Protein AF-A0AAV6G154-F1 (afdb_monomer_lite)

Structure (mmCIF, N/CA/C/O backbone):
data_AF-A0AAV6G154-F1
#
_entry.id   AF-A0AAV6G154-F1
#
loop_
_atom_site.group_PDB
_atom_site.id
_atom_site.type_symbol
_atom_site.label_atom_id
_atom_site.label_alt_id
_atom_site.label_comp_id
_atom_site.label_asym_id
_atom_site.label_entity_id
_atom_site.label_seq_id
_atom_site.pdbx_PDB_ins_code
_atom_site.Cartn_x
_atom_site.Cartn_y
_atom_site.Cartn_z
_atom_site.occupancy
_atom_site.B_iso_or_equiv
_atom_site.auth_seq_id
_atom_site.auth_comp_id
_atom_site.auth_asym_id
_atom_site.auth_atom_id
_atom_site.pdbx_PDB_model_num
ATOM 1 N N . MET A 1 1 ? 4.953 48.962 -45.298 1.00 40.56 1 MET A N 1
ATOM 2 C CA . MET A 1 1 ? 5.298 49.010 -43.863 1.00 40.56 1 MET A CA 1
ATOM 3 C C . MET A 1 1 ? 4.261 49.869 -43.168 1.00 40.56 1 MET A C 1
ATOM 5 O O . MET A 1 1 ? 4.300 51.072 -43.367 1.00 40.56 1 MET A O 1
ATOM 9 N N . ALA A 1 2 ? 3.319 49.235 -42.469 1.00 42.84 2 ALA A N 1
ATOM 10 C CA . ALA A 1 2 ? 2.516 49.777 -41.368 1.00 42.84 2 ALA A CA 1
ATOM 11 C C . ALA A 1 2 ? 1.466 48.716 -40.998 1.00 42.84 2 ALA A C 1
ATOM 13 O O . ALA A 1 2 ? 0.561 48.469 -41.789 1.00 42.84 2 ALA A O 1
ATOM 14 N N . THR A 1 3 ? 1.616 48.093 -39.830 1.00 50.66 3 THR A N 1
ATOM 15 C CA . THR A 1 3 ? 0.505 47.555 -39.033 1.00 50.66 3 THR A CA 1
ATOM 16 C C . THR A 1 3 ? 0.846 47.752 -37.558 1.00 50.66 3 THR A C 1
ATOM 18 O O . THR A 1 3 ? 1.970 47.484 -37.130 1.00 50.66 3 THR A O 1
ATOM 21 N N . GLU A 1 4 ? -0.148 48.293 -36.867 1.00 42.59 4 GLU A N 1
ATOM 22 C CA . GLU A 1 4 ? -0.261 48.776 -35.488 1.00 42.59 4 GLU A CA 1
ATOM 23 C C . GLU A 1 4 ? -0.121 47.641 -34.444 1.00 42.59 4 GLU A C 1
ATOM 25 O O . GLU A 1 4 ? -0.323 46.474 -34.768 1.00 42.59 4 GLU A O 1
ATOM 30 N N . ALA A 1 5 ? 0.535 47.894 -33.303 1.00 46.22 5 ALA A N 1
ATOM 31 C CA . ALA A 1 5 ? -0.009 48.286 -31.985 1.00 46.22 5 ALA A CA 1
ATOM 32 C C . ALA A 1 5 ? -0.681 47.139 -31.202 1.00 46.22 5 ALA A C 1
ATOM 34 O O . ALA A 1 5 ? -1.659 46.565 -31.656 1.00 46.22 5 ALA A O 1
ATOM 35 N N . ASP A 1 6 ? -0.140 46.795 -30.027 1.00 41.75 6 ASP A N 1
ATOM 36 C CA . ASP A 1 6 ? -0.729 47.167 -28.729 1.00 41.75 6 ASP A CA 1
ATOM 37 C C . ASP A 1 6 ? 0.144 46.656 -27.569 1.00 41.75 6 ASP A C 1
ATOM 39 O O . ASP A 1 6 ? 0.653 45.535 -27.583 1.00 41.75 6 ASP A O 1
ATOM 43 N N . GLY A 1 7 ? 0.344 47.504 -26.564 1.00 40.31 7 GLY A N 1
ATOM 44 C CA . GLY A 1 7 ? 1.208 47.244 -25.415 1.00 40.31 7 GLY A CA 1
ATOM 45 C C . GLY A 1 7 ? 0.794 48.121 -24.245 1.00 40.31 7 GLY A C 1
ATOM 46 O O . GLY A 1 7 ? 1.276 49.238 -24.082 1.00 40.31 7 GLY A O 1
ATOM 47 N N . GLN A 1 8 ? -0.142 47.601 -23.458 1.00 47.00 8 GLN A N 1
ATOM 48 C CA . GLN A 1 8 ? -0.714 48.206 -22.261 1.00 47.00 8 GLN A CA 1
ATOM 49 C C . GLN A 1 8 ? 0.200 48.049 -21.041 1.00 47.00 8 GLN A C 1
ATOM 51 O O . GLN A 1 8 ? 0.706 46.953 -20.802 1.00 47.00 8 GLN A O 1
ATOM 56 N N . GLN A 1 9 ? 0.319 49.124 -20.251 1.00 44.50 9 GLN A N 1
ATOM 57 C CA . GLN A 1 9 ? 0.400 49.205 -18.774 1.00 44.50 9 GLN A CA 1
ATOM 58 C C . GLN A 1 9 ? 0.853 50.643 -18.442 1.00 44.50 9 GLN A C 1
ATOM 60 O O . GLN A 1 9 ? 1.870 51.098 -18.943 1.00 44.50 9 GLN A O 1
ATOM 65 N N . GLY A 1 10 ? 0.125 51.484 -17.707 1.00 38.97 10 GLY A N 1
ATOM 66 C CA . GLY A 1 10 ? -0.609 51.210 -16.476 1.00 38.97 10 GLY A CA 1
ATOM 67 C C . GLY A 1 10 ? 0.195 51.777 -15.300 1.00 38.97 10 GLY A C 1
ATOM 68 O O . GLY A 1 10 ? 0.768 51.017 -14.532 1.00 38.97 10 GLY A O 1
ATOM 69 N N . HIS A 1 11 ? 0.293 53.107 -15.195 1.00 38.94 11 HIS A N 1
ATOM 70 C CA . HIS A 1 11 ? 0.927 53.794 -14.066 1.00 38.94 11 HIS A CA 1
ATOM 71 C C . HIS A 1 11 ? -0.051 54.855 -13.555 1.00 38.94 11 HIS A C 1
ATOM 73 O O . HIS A 1 11 ? -0.235 55.893 -14.189 1.00 38.94 11 HIS A O 1
ATOM 79 N N . LEU A 1 12 ? -0.741 54.554 -12.453 1.00 40.12 12 LEU A N 1
ATOM 80 C CA . LEU A 1 12 ? -1.617 55.497 -11.762 1.00 40.12 12 LEU A CA 1
ATOM 81 C C . LEU A 1 12 ? -0.980 55.886 -10.431 1.00 40.12 12 LEU A C 1
ATOM 83 O O . LEU A 1 12 ? -0.639 55.043 -9.605 1.00 40.12 12 LEU A O 1
ATOM 87 N N . ALA A 1 13 ? -0.801 57.195 -10.305 1.00 37.03 13 ALA A N 1
ATOM 88 C CA . ALA A 1 13 ? -0.249 57.919 -9.181 1.00 37.03 13 ALA A CA 1
ATOM 89 C C . ALA A 1 13 ? -1.166 57.886 -7.947 1.00 37.03 13 ALA A C 1
ATOM 91 O O . ALA A 1 13 ? -2.390 57.888 -8.069 1.00 37.03 13 ALA A O 1
ATOM 92 N N . MET A 1 14 ? -0.551 57.951 -6.767 1.00 42.03 14 MET A N 1
ATOM 93 C CA . MET A 1 14 ? -1.183 58.329 -5.498 1.00 42.03 14 MET A CA 1
ATOM 94 C C . MET A 1 14 ? -0.759 59.760 -5.134 1.00 42.03 14 MET A C 1
ATOM 96 O O . MET A 1 14 ? 0.429 60.075 -5.264 1.00 42.03 14 MET A O 1
ATOM 100 N N . PRO A 1 15 ? -1.681 60.606 -4.641 1.00 50.25 15 PRO A N 1
ATOM 101 C CA . PRO A 1 15 ? -1.297 61.681 -3.725 1.00 50.25 15 PRO A CA 1
ATOM 102 C C . PRO A 1 15 ? -2.213 61.828 -2.489 1.00 50.25 15 PRO A C 1
ATOM 104 O O . PRO A 1 15 ? -3.396 61.501 -2.550 1.00 50.25 15 PRO A O 1
ATOM 107 N N . ASN A 1 16 ? -1.638 62.474 -1.457 1.00 37.88 16 ASN A N 1
ATOM 108 C CA . ASN A 1 16 ? -2.261 63.198 -0.327 1.00 37.88 16 ASN A CA 1
ATOM 109 C C . ASN A 1 16 ? -2.980 62.381 0.759 1.00 37.88 16 ASN A C 1
ATOM 111 O O . ASN A 1 16 ? -3.492 61.307 0.490 1.00 37.88 16 ASN A O 1
ATOM 115 N N . GLN A 1 17 ? -3.175 62.854 1.992 1.00 36.66 17 GLN A N 1
ATOM 116 C CA . GLN A 1 17 ? -2.539 63.783 2.952 1.00 36.66 17 GLN A CA 1
ATOM 117 C C . GLN A 1 17 ? -3.359 63.583 4.257 1.00 36.66 17 GLN A C 1
ATOM 119 O O . GLN A 1 17 ? -4.418 62.965 4.222 1.00 36.66 17 GLN A O 1
ATOM 124 N N . GLU A 1 18 ? -2.826 64.065 5.375 1.00 49.12 18 GLU A N 1
ATOM 125 C CA . GLU A 1 18 ? -3.332 64.070 6.762 1.00 49.12 18 GLU A CA 1
ATOM 126 C C . GLU A 1 18 ? -4.855 64.094 7.005 1.00 49.12 18 GLU A C 1
ATOM 128 O O . GLU A 1 18 ? -5.567 64.854 6.362 1.00 49.12 18 GLU A O 1
ATOM 133 N N . GLU A 1 19 ? -5.299 63.403 8.065 1.00 44.56 19 GLU A N 1
ATOM 134 C CA . GLU A 1 19 ? -6.242 63.953 9.053 1.00 44.56 19 GLU A CA 1
ATOM 135 C C . GLU A 1 19 ? -6.131 63.199 10.392 1.00 44.56 19 GLU A C 1
ATOM 137 O O . GLU A 1 19 ? -5.882 61.993 10.440 1.00 44.56 19 GLU A O 1
ATOM 142 N N . ALA A 1 20 ? -6.220 63.967 11.477 1.00 41.44 20 ALA A N 1
ATOM 143 C CA . ALA A 1 20 ? -6.026 63.566 12.861 1.00 41.44 20 ALA A CA 1
ATOM 144 C C . ALA A 1 20 ? -7.380 63.480 13.572 1.00 41.44 20 ALA A C 1
ATOM 146 O O . ALA A 1 20 ? -8.201 64.371 13.384 1.00 41.44 20 ALA A O 1
ATOM 147 N N . GLU A 1 21 ? -7.560 62.498 14.455 1.00 45.78 21 GLU A N 1
ATOM 148 C CA . GLU A 1 21 ? -8.594 62.537 15.494 1.00 45.78 21 GLU A CA 1
ATOM 149 C C . GLU A 1 21 ? -8.015 62.014 16.822 1.00 45.78 21 GLU A C 1
ATOM 151 O O . GLU A 1 21 ? -7.438 60.926 16.893 1.00 45.78 21 GLU A O 1
ATOM 156 N N . GLU A 1 22 ? -8.118 62.856 17.854 1.00 40.53 22 GLU A N 1
ATOM 157 C CA . GLU A 1 22 ? -7.925 62.546 19.275 1.00 40.53 22 GLU A CA 1
ATOM 158 C C . GLU A 1 22 ? -9.075 61.667 19.796 1.00 40.53 22 GLU A C 1
ATOM 160 O O . GLU A 1 22 ? -10.222 61.905 19.438 1.00 40.53 22 GLU A O 1
ATOM 165 N N . GLU A 1 23 ? -8.800 60.723 20.704 1.00 40.38 23 GLU A N 1
ATOM 166 C CA . GLU A 1 23 ? -9.260 60.797 22.107 1.00 40.38 23 GLU A CA 1
ATOM 167 C C . GLU A 1 23 ? -9.001 59.502 22.908 1.00 40.38 23 GLU A C 1
ATOM 169 O O . GLU A 1 23 ? -9.230 58.388 22.448 1.00 40.38 23 GLU A O 1
ATOM 174 N N . ASP A 1 24 ? -8.577 59.751 24.152 1.00 34.34 24 ASP A N 1
ATOM 175 C CA . ASP A 1 24 ? -8.953 59.098 25.414 1.00 34.34 24 ASP A CA 1
ATOM 176 C C . ASP A 1 24 ? -8.539 57.644 25.748 1.00 34.34 24 ASP A C 1
ATOM 178 O O . ASP A 1 24 ? -8.542 56.719 24.941 1.00 34.34 24 ASP A O 1
ATOM 182 N N . GLY A 1 25 ? -8.265 57.440 27.043 1.00 35.28 25 GLY A N 1
ATOM 183 C CA . GLY A 1 25 ? -8.625 56.181 27.692 1.00 35.28 25 GLY A CA 1
ATOM 184 C C . GLY A 1 25 ? -7.486 55.263 28.125 1.00 35.28 25 GLY A C 1
ATOM 185 O O . GLY A 1 25 ? -7.291 54.180 27.589 1.00 35.28 25 GLY A O 1
ATOM 186 N N . SER A 1 26 ? -6.792 55.664 29.188 1.00 41.09 26 SER A N 1
ATOM 187 C CA . SER A 1 26 ? -6.156 54.815 30.212 1.00 41.09 26 SER A CA 1
ATOM 188 C C . SER A 1 26 ? -6.449 53.298 30.186 1.00 41.09 26 SER A C 1
ATOM 190 O O . SER A 1 26 ? -7.593 52.871 30.332 1.00 41.09 26 SER A O 1
ATOM 192 N N . GLY A 1 27 ? -5.391 52.477 30.187 1.00 37.91 27 GLY A N 1
ATOM 193 C CA . GLY A 1 27 ? -5.524 51.039 30.432 1.00 37.91 27 GLY A CA 1
ATOM 194 C C . GLY A 1 27 ? -4.302 50.203 30.062 1.00 37.91 27 GLY A C 1
ATOM 195 O O . GLY A 1 27 ? -4.407 49.302 29.238 1.00 37.91 27 GLY A O 1
ATOM 196 N N . GLN A 1 28 ? -3.142 50.449 30.680 1.00 46.75 28 GLN A N 1
ATOM 197 C CA . GLN A 1 28 ? -2.037 49.485 30.652 1.00 46.75 28 GLN A CA 1
ATOM 198 C C . GLN A 1 28 ? -2.467 48.206 31.389 1.00 46.75 28 GLN A C 1
ATOM 200 O O . GLN A 1 28 ? -2.333 48.090 32.606 1.00 46.75 28 GLN A O 1
ATOM 205 N N . ARG A 1 29 ? -3.001 47.237 30.643 1.00 43.84 29 ARG A N 1
ATOM 206 C CA . ARG A 1 29 ? -3.049 45.832 31.041 1.00 43.84 29 ARG A CA 1
ATOM 207 C C . ARG A 1 29 ? -2.020 45.087 30.207 1.00 43.84 29 ARG A C 1
ATOM 209 O O . ARG A 1 29 ? -2.079 45.052 28.986 1.00 43.84 29 ARG A O 1
ATOM 216 N N . SER A 1 30 ? -1.042 44.559 30.918 1.00 43.00 30 SER A N 1
ATOM 217 C CA . SER A 1 30 ? 0.020 43.681 30.461 1.00 43.00 30 SER A CA 1
ATOM 218 C C . SER A 1 30 ? -0.535 42.539 29.604 1.00 43.00 30 SER A C 1
ATOM 220 O O . SER A 1 30 ? -1.296 41.707 30.094 1.00 43.00 30 SER A O 1
ATOM 222 N N . ASN A 1 31 ? -0.114 42.478 28.340 1.00 45.84 31 ASN A N 1
ATOM 223 C CA . ASN A 1 31 ? -0.249 41.277 27.521 1.00 45.84 31 ASN A CA 1
ATOM 224 C C . ASN A 1 31 ? 0.654 40.181 28.117 1.00 45.84 31 ASN A C 1
ATOM 226 O O . ASN A 1 31 ? 1.848 40.439 28.311 1.00 45.84 31 ASN A O 1
ATOM 230 N N . PRO A 1 32 ? 0.148 38.972 28.413 1.00 52.41 32 PRO A N 1
ATOM 231 C CA . PRO A 1 32 ? 1.024 37.824 28.575 1.00 52.41 32 PRO A CA 1
ATOM 232 C C . PRO A 1 32 ? 1.620 37.459 27.203 1.00 52.41 32 PRO A C 1
ATOM 234 O O . PRO A 1 32 ? 0.970 37.676 26.179 1.00 52.41 32 PRO A O 1
ATOM 237 N N . PRO A 1 33 ? 2.860 36.948 27.152 1.00 48.47 33 PRO A N 1
ATOM 238 C CA . PRO A 1 33 ? 3.492 36.575 25.896 1.00 48.47 33 PRO A CA 1
ATOM 239 C C . PRO A 1 33 ? 2.703 35.450 25.226 1.00 48.47 33 PRO A C 1
ATOM 241 O O . PRO A 1 33 ? 2.396 34.443 25.866 1.00 48.47 33 PRO A O 1
ATOM 244 N N . ASP A 1 34 ? 2.425 35.630 23.933 1.00 43.75 34 ASP A N 1
ATOM 245 C CA . ASP A 1 34 ? 1.955 34.593 23.021 1.00 43.75 34 ASP A CA 1
ATOM 246 C C . ASP A 1 34 ? 2.926 33.407 23.053 1.00 43.75 34 ASP A C 1
ATOM 248 O O . ASP A 1 34 ? 3.923 33.336 22.330 1.00 43.75 34 ASP A O 1
ATOM 252 N N . GLY A 1 35 ? 2.621 32.452 23.927 1.00 39.44 35 GLY A N 1
ATOM 253 C CA . GLY A 1 35 ? 3.119 31.094 23.848 1.00 39.44 35 GLY A CA 1
ATOM 254 C C . GLY A 1 35 ? 2.479 30.426 22.641 1.00 39.44 35 GLY A C 1
ATOM 255 O O . GLY A 1 35 ? 1.485 29.717 22.770 1.00 39.44 35 GLY A O 1
ATOM 256 N N . ALA A 1 36 ? 3.050 30.656 21.460 1.00 48.47 36 ALA A N 1
ATOM 257 C CA . ALA A 1 36 ? 2.827 29.839 20.276 1.00 48.47 36 ALA A CA 1
ATOM 258 C C . ALA A 1 36 ? 3.291 28.407 20.586 1.00 48.47 36 ALA A C 1
ATOM 260 O O . ALA A 1 36 ? 4.456 28.057 20.400 1.00 48.47 36 ALA A O 1
ATOM 261 N N . GLY A 1 37 ? 2.399 27.604 21.162 1.00 50.69 37 GLY A N 1
ATOM 262 C CA . GLY A 1 37 ? 2.817 26.368 21.807 1.00 50.69 37 GLY A CA 1
ATOM 263 C C . GLY A 1 37 ? 1.724 25.357 22.091 1.00 50.69 37 GLY A C 1
ATOM 264 O O . GLY A 1 37 ? 1.963 24.480 22.902 1.00 50.69 37 GLY A O 1
ATOM 265 N N . GLU A 1 38 ? 0.569 25.398 21.430 1.00 43.47 38 GLU A N 1
ATOM 266 C CA . GLU A 1 38 ? -0.389 24.291 21.503 1.00 43.47 38 GLU A CA 1
ATOM 267 C C . GLU A 1 38 ? -0.911 23.981 20.105 1.00 43.47 38 GLU A C 1
ATOM 269 O O . GLU A 1 38 ? -1.954 24.452 19.659 1.00 43.47 38 GLU A O 1
ATOM 274 N N . GLY A 1 39 ? -0.140 23.158 19.386 1.00 46.94 39 GLY A N 1
ATOM 275 C CA . GLY A 1 39 ? -0.688 22.391 18.278 1.00 46.94 39 GLY A CA 1
ATOM 276 C C . GLY A 1 39 ? -1.987 21.750 18.752 1.00 46.94 39 GLY A C 1
ATOM 277 O O . GLY A 1 39 ? -2.019 21.159 19.829 1.00 46.94 39 GLY A O 1
ATOM 278 N N . ASN A 1 40 ? -3.050 21.932 17.976 1.00 49.31 40 ASN A N 1
ATOM 279 C CA . ASN A 1 40 ? -4.387 21.409 18.209 1.00 49.31 40 ASN A CA 1
ATOM 280 C C . ASN A 1 40 ? -4.343 19.877 18.379 1.00 49.31 40 ASN A C 1
ATOM 282 O O . ASN A 1 40 ? -4.638 19.132 17.450 1.00 49.31 40 ASN A O 1
ATOM 286 N N . ARG A 1 41 ? -3.976 19.392 19.572 1.00 54.78 41 ARG A N 1
ATOM 287 C CA . ARG A 1 41 ? -4.031 17.981 19.976 1.00 54.78 41 ARG A CA 1
ATOM 288 C C . ARG A 1 41 ? -5.464 17.595 20.330 1.00 54.78 41 ARG A C 1
ATOM 290 O O . ARG A 1 41 ? -5.690 16.856 21.286 1.00 54.78 41 ARG A O 1
ATOM 297 N N . ARG A 1 42 ? -6.456 18.105 19.595 1.00 60.41 42 ARG A N 1
ATOM 298 C CA . ARG A 1 42 ? -7.796 17.529 19.656 1.00 60.41 42 ARG A CA 1
ATOM 299 C C . ARG A 1 42 ? -7.699 16.182 18.958 1.00 60.41 42 ARG A C 1
ATOM 301 O O . ARG A 1 42 ? -7.833 16.091 17.742 1.00 60.41 42 ARG A O 1
ATOM 308 N N . GLY A 1 43 ? -7.370 15.161 19.745 1.00 63.84 43 GLY A N 1
ATOM 309 C CA . GLY A 1 43 ? -7.534 13.777 19.338 1.00 63.84 43 GLY A CA 1
ATOM 310 C C . GLY A 1 43 ? -8.981 13.525 18.900 1.00 63.84 43 GLY A C 1
ATOM 311 O O . GLY A 1 43 ? -9.865 14.340 19.195 1.00 63.84 43 GLY A O 1
ATOM 312 N N . PRO A 1 44 ? -9.230 12.427 18.173 1.00 66.62 44 PRO A N 1
ATOM 313 C CA . PRO A 1 44 ? -10.573 12.077 17.732 1.00 66.62 44 PRO A CA 1
ATOM 314 C C . PRO A 1 44 ? -11.529 12.076 18.932 1.00 66.62 44 PRO A C 1
ATOM 316 O O . PRO A 1 44 ? -11.268 11.440 19.953 1.00 66.62 44 PRO A O 1
ATOM 319 N N . LEU A 1 45 ? -12.607 12.859 18.834 1.00 78.50 45 LEU A N 1
ATOM 320 C CA . LEU A 1 45 ? -13.590 12.984 19.903 1.00 78.50 45 LEU A CA 1
ATOM 321 C C . LEU A 1 45 ? -14.434 11.708 19.937 1.00 78.50 45 LEU A C 1
ATOM 323 O O . LEU A 1 45 ? -15.286 11.509 19.073 1.00 78.50 45 LEU A O 1
ATOM 327 N N . VAL A 1 46 ? -14.200 10.856 20.932 1.00 85.25 46 VAL A N 1
ATOM 328 C CA . VAL A 1 46 ? -15.016 9.659 21.159 1.00 85.25 46 VAL A CA 1
ATOM 329 C C . VAL A 1 46 ? -16.352 10.081 21.772 1.00 85.25 46 VAL A C 1
ATOM 331 O O . VAL A 1 46 ? -16.383 10.717 22.826 1.00 85.25 46 VAL A O 1
ATOM 334 N N . GLN A 1 47 ? -17.458 9.743 21.108 1.00 88.81 47 GLN A N 1
ATOM 335 C CA . GLN A 1 47 ? -18.804 9.926 21.650 1.00 88.81 47 GLN A CA 1
ATOM 336 C C . GLN A 1 47 ? -19.225 8.659 22.389 1.00 88.81 47 GLN A C 1
ATOM 338 O O . GLN A 1 47 ? -19.189 7.571 21.821 1.00 88.81 47 GLN A O 1
ATOM 343 N N . ILE A 1 48 ? -19.619 8.814 23.652 1.00 92.88 48 ILE A N 1
ATOM 344 C CA . ILE A 1 48 ? -20.121 7.716 24.475 1.00 92.88 48 ILE A CA 1
ATOM 345 C C . ILE A 1 48 ? -21.636 7.639 24.329 1.00 92.88 48 ILE A C 1
ATOM 347 O O . ILE A 1 48 ? -22.355 8.572 24.699 1.00 92.88 48 ILE A O 1
ATOM 351 N N . ASP A 1 49 ? -22.119 6.506 23.838 1.00 92.31 49 ASP A N 1
ATOM 352 C CA . ASP A 1 49 ? -23.535 6.186 23.777 1.00 92.31 49 ASP A CA 1
ATOM 353 C C . ASP A 1 49 ? -23.962 5.465 25.058 1.00 92.31 49 ASP A C 1
ATOM 355 O O . ASP A 1 49 ? -23.786 4.257 25.230 1.00 92.31 49 ASP A O 1
ATOM 359 N N . ARG A 1 50 ? -24.553 6.224 25.981 1.00 90.06 50 ARG A N 1
ATOM 360 C CA . ARG A 1 50 ? -25.030 5.688 27.261 1.00 90.06 50 ARG A CA 1
ATOM 361 C C . ARG A 1 50 ? -26.185 4.693 27.098 1.00 90.06 50 ARG A C 1
ATOM 363 O O . ARG A 1 50 ? -26.417 3.927 28.021 1.00 90.06 50 ARG A O 1
ATOM 370 N N . GLN A 1 51 ? -26.875 4.662 25.952 1.00 89.75 51 GLN A N 1
ATOM 371 C CA . GLN A 1 51 ? -27.972 3.715 25.699 1.00 89.75 51 GLN A CA 1
ATOM 372 C C . GLN A 1 51 ? -27.471 2.288 25.443 1.00 89.75 51 GLN A C 1
ATOM 374 O O . GLN A 1 51 ? -28.230 1.335 25.596 1.00 89.75 51 GLN A O 1
ATOM 379 N N . GLN A 1 52 ? -26.196 2.130 25.077 1.00 90.94 52 GLN A N 1
ATOM 380 C CA . GLN A 1 52 ? -25.550 0.823 24.913 1.00 90.94 52 GLN A CA 1
ATOM 381 C C . GLN A 1 52 ? -25.011 0.250 26.231 1.00 90.94 52 GLN A C 1
ATOM 383 O O . GLN A 1 52 ? -24.451 -0.845 26.235 1.00 90.94 52 GLN A O 1
ATOM 388 N N . ILE A 1 53 ? -25.140 0.989 27.336 1.00 92.44 53 ILE A N 1
ATOM 389 C CA . ILE A 1 53 ? -24.710 0.571 28.669 1.00 92.44 53 ILE A CA 1
ATOM 390 C C . ILE A 1 53 ? -25.950 0.118 29.437 1.00 92.44 53 ILE A C 1
ATOM 392 O O . ILE A 1 53 ? -26.968 0.807 29.448 1.00 92.44 53 ILE A O 1
ATOM 396 N N . GLU A 1 54 ? -25.871 -1.048 30.071 1.00 91.06 54 GLU A N 1
ATOM 397 C CA . GLU A 1 54 ? -26.988 -1.605 30.829 1.00 91.06 54 GLU A CA 1
ATOM 398 C C . GLU A 1 54 ? -27.312 -0.726 32.048 1.00 91.06 54 GLU A C 1
ATOM 400 O O . GLU A 1 54 ? -26.469 -0.480 32.911 1.00 91.06 54 GLU A O 1
ATOM 405 N N . SER A 1 55 ? -28.547 -0.226 32.100 1.00 91.50 55 SER A N 1
ATOM 406 C CA . SER A 1 55 ? -29.075 0.519 33.243 1.00 91.50 55 SER A CA 1
ATOM 407 C C . SER A 1 55 ? -29.743 -0.420 34.244 1.00 91.50 55 SER A C 1
ATOM 409 O O . SER A 1 55 ? -30.352 -1.418 33.858 1.00 91.50 55 SER A O 1
ATOM 411 N N . VAL A 1 56 ? -29.743 -0.040 35.519 1.00 89.19 56 VAL A N 1
ATOM 412 C CA . VAL A 1 56 ? -30.469 -0.749 36.578 1.00 89.19 56 VAL A CA 1
ATOM 413 C C . VAL A 1 56 ? -31.968 -0.749 36.267 1.00 89.19 56 VAL A C 1
ATOM 415 O O . VAL A 1 56 ? -32.543 0.297 35.962 1.00 89.19 56 VAL A O 1
ATOM 418 N N . ALA A 1 57 ? -32.616 -1.912 36.360 1.00 85.06 57 ALA A N 1
ATOM 419 C CA . ALA A 1 57 ? -34.054 -2.050 36.133 1.00 85.06 57 ALA A CA 1
ATOM 420 C C . ALA A 1 57 ? -34.874 -1.243 37.152 1.00 85.06 57 ALA A C 1
ATOM 422 O O . ALA A 1 57 ? -34.533 -1.223 38.331 1.00 85.06 57 ALA A O 1
ATOM 423 N N . ALA A 1 58 ? -35.997 -0.656 36.723 1.00 82.31 58 ALA A N 1
ATOM 424 C CA . ALA A 1 58 ? -36.874 0.168 37.568 1.00 82.31 58 ALA A CA 1
ATOM 425 C C . ALA A 1 58 ? -37.284 -0.511 38.888 1.00 82.31 58 ALA A C 1
ATOM 427 O O . ALA A 1 58 ? -37.318 0.132 39.925 1.00 82.31 58 ALA A O 1
ATOM 428 N N . SER A 1 59 ? -37.489 -1.833 38.882 1.00 81.94 59 SER A N 1
ATOM 429 C CA . SER A 1 59 ? -37.842 -2.607 40.083 1.00 81.94 59 SER A CA 1
ATOM 430 C C . SER A 1 59 ? -36.730 -2.713 41.134 1.00 81.94 59 SER A C 1
ATOM 432 O O . SER A 1 59 ? -37.001 -3.102 42.265 1.00 81.94 59 SER A O 1
ATOM 434 N N . ALA A 1 60 ? -35.478 -2.464 40.748 1.00 83.25 60 ALA A N 1
ATOM 435 C CA . ALA A 1 60 ? -34.308 -2.476 41.626 1.00 83.25 60 ALA A CA 1
ATOM 436 C C . ALA A 1 60 ? -33.792 -1.056 41.922 1.00 83.25 60 ALA A C 1
ATOM 438 O O . ALA A 1 60 ? -32.800 -0.894 42.633 1.00 83.25 60 ALA A O 1
ATOM 439 N N . GLN A 1 61 ? -34.444 -0.031 41.366 1.00 84.06 61 GLN A N 1
ATOM 440 C CA . GLN A 1 61 ? -34.142 1.364 41.654 1.00 84.06 61 GLN A CA 1
ATOM 441 C C . GLN A 1 61 ? -34.748 1.761 43.004 1.00 84.06 61 GLN A C 1
ATOM 443 O O . GLN A 1 61 ? -35.724 1.174 43.469 1.00 84.06 61 GLN A O 1
ATOM 448 N N . GLY A 1 62 ? -34.156 2.768 43.649 1.00 82.94 62 GLY A N 1
ATOM 449 C CA . GLY A 1 62 ? -34.772 3.374 44.826 1.00 82.94 62 GLY A CA 1
ATOM 450 C C . GLY A 1 62 ? -36.099 4.032 44.448 1.00 82.94 62 GLY A C 1
ATOM 451 O O . GLY A 1 62 ? -36.170 4.705 43.423 1.00 82.94 62 GLY A O 1
ATOM 452 N N . GLU A 1 63 ? -37.120 3.877 45.291 1.00 81.31 63 GLU A N 1
ATOM 453 C CA . GLU A 1 63 ? -38.480 4.411 45.084 1.00 81.31 63 GLU A CA 1
ATOM 454 C C . GLU A 1 63 ? -38.484 5.934 44.831 1.00 81.31 63 GLU A C 1
ATOM 456 O O . GLU A 1 63 ? -39.309 6.448 44.085 1.00 81.31 63 GLU A O 1
ATOM 461 N N . GLU A 1 64 ? -37.496 6.661 45.368 1.00 83.69 64 GLU A N 1
ATOM 462 C CA . GLU A 1 64 ? -37.305 8.102 45.134 1.00 83.69 64 GLU A CA 1
ATOM 463 C C . GLU A 1 64 ? -36.880 8.453 43.697 1.00 83.69 64 GLU A C 1
ATOM 465 O O . GLU A 1 64 ? -37.060 9.589 43.258 1.00 83.69 64 GLU A O 1
ATOM 470 N N . LEU A 1 65 ? -36.285 7.503 42.972 1.00 83.00 65 LEU A N 1
ATOM 471 C CA . LEU A 1 65 ? -35.799 7.679 41.601 1.00 83.00 65 LEU A CA 1
ATOM 472 C C . LEU A 1 65 ? -36.816 7.189 40.560 1.00 83.00 65 LEU A C 1
ATOM 474 O O . LEU A 1 65 ? -36.709 7.540 39.378 1.00 83.00 65 LEU A O 1
ATOM 478 N N . GLU A 1 66 ? -37.815 6.416 40.990 1.00 80.31 66 GLU A N 1
ATOM 479 C CA . GLU A 1 66 ? -38.866 5.890 40.127 1.00 80.31 66 GLU A CA 1
ATOM 480 C C . GLU A 1 66 ? -39.774 7.029 39.622 1.00 80.31 66 GLU A C 1
ATOM 482 O O . GLU A 1 66 ? -40.231 7.888 40.372 1.00 80.31 66 GLU A O 1
ATOM 487 N N . GLY A 1 67 ? -40.014 7.084 38.308 1.00 77.31 67 GLY A N 1
ATOM 488 C CA . GLY A 1 67 ? -40.863 8.113 37.690 1.00 77.31 67 GLY A CA 1
ATOM 489 C C . GLY A 1 67 ? -40.178 9.453 37.378 1.00 77.31 67 GLY A C 1
ATOM 490 O O . GLY A 1 67 ? -40.790 10.291 36.717 1.00 77.31 67 GLY A O 1
ATOM 491 N N . LEU A 1 68 ? -38.904 9.647 37.747 1.00 83.88 68 LEU A N 1
ATOM 492 C CA . LEU A 1 68 ? -38.129 10.851 37.391 1.00 83.88 68 LEU A CA 1
ATOM 493 C C . LEU A 1 68 ? -37.571 10.831 35.956 1.00 83.88 68 LEU A C 1
ATOM 495 O O . LEU A 1 68 ? -37.040 1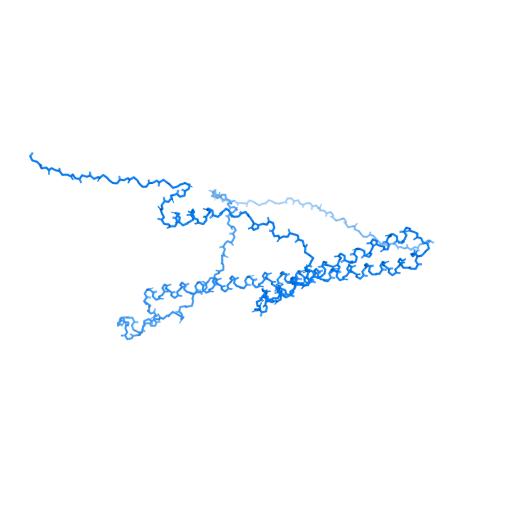1.835 35.483 1.00 83.88 68 LEU A O 1
ATOM 499 N N . GLY A 1 69 ? -37.669 9.696 35.256 1.00 81.69 69 GLY A N 1
ATOM 500 C CA . GLY A 1 69 ? -37.171 9.544 33.883 1.00 81.69 69 GLY A CA 1
ATOM 501 C C . GLY A 1 69 ? -35.642 9.565 33.760 1.00 81.69 69 GLY A C 1
ATOM 502 O O . GLY A 1 69 ? -35.117 9.772 32.667 1.00 81.69 69 GLY A O 1
ATOM 503 N N . VAL A 1 70 ? -34.920 9.365 34.866 1.00 85.62 70 VAL A N 1
ATOM 504 C CA . VAL A 1 70 ? -33.453 9.327 34.906 1.00 85.62 70 VAL A CA 1
ATOM 505 C C . VAL A 1 70 ? -32.979 7.875 34.846 1.00 85.62 70 VAL A C 1
ATOM 507 O O . VAL A 1 70 ? -33.456 7.027 35.591 1.00 85.62 70 VAL A O 1
ATOM 510 N N . ALA A 1 71 ? -32.017 7.583 33.970 1.00 87.31 71 ALA A N 1
ATOM 511 C CA . ALA A 1 71 ? -31.386 6.268 33.908 1.00 87.31 71 ALA A CA 1
ATOM 512 C C . ALA A 1 71 ? -30.358 6.109 35.041 1.00 87.31 71 ALA A C 1
ATOM 514 O O . ALA A 1 71 ? -29.405 6.890 35.133 1.00 87.31 71 ALA A O 1
ATOM 515 N N . VAL A 1 72 ? -30.550 5.093 35.882 1.00 90.38 72 VAL A N 1
ATOM 516 C CA . VAL A 1 72 ? -29.646 4.728 36.982 1.00 90.38 72 VAL A CA 1
ATOM 517 C C . VAL A 1 72 ? -28.704 3.629 36.502 1.00 90.38 72 VAL A C 1
ATOM 519 O O . VAL A 1 72 ? -29.143 2.690 35.842 1.00 90.38 72 VAL A O 1
ATOM 522 N N . TYR A 1 73 ? -27.420 3.733 36.828 1.00 92.56 73 TYR A N 1
ATOM 523 C CA . TYR A 1 73 ? -26.402 2.763 36.428 1.00 92.56 73 TYR A CA 1
ATOM 524 C C . TYR A 1 73 ? -25.671 2.242 37.655 1.00 92.56 73 TYR A C 1
ATOM 526 O O . TYR A 1 73 ? -25.435 2.996 38.601 1.00 92.56 73 TYR A O 1
ATOM 534 N N . ASP A 1 74 ? -25.293 0.970 37.604 1.00 93.69 74 ASP A N 1
ATOM 535 C CA . ASP A 1 74 ? -24.241 0.462 38.471 1.00 93.69 74 ASP A CA 1
ATOM 536 C C . ASP A 1 74 ? -22.905 1.091 38.043 1.00 93.69 74 ASP A C 1
ATOM 538 O O . ASP A 1 74 ? -22.642 1.256 36.846 1.00 93.69 74 ASP A O 1
ATOM 542 N N . GLN A 1 75 ? -22.089 1.492 39.018 1.00 93.06 75 GLN A N 1
ATOM 543 C CA . GLN A 1 75 ? -20.837 2.195 38.759 1.00 93.06 75 GLN A CA 1
ATOM 544 C C . GLN A 1 75 ? -19.869 1.340 37.932 1.00 93.06 75 GLN A C 1
ATOM 546 O O . GLN A 1 75 ? -19.307 1.842 36.957 1.00 93.06 75 GLN A O 1
ATOM 551 N N . GLU A 1 76 ? -19.703 0.060 38.274 1.00 95.75 76 GLU A N 1
ATOM 552 C CA . GLU A 1 76 ? -18.764 -0.830 37.583 1.00 95.75 76 GLU A CA 1
ATOM 553 C C . GLU A 1 76 ? -19.236 -1.101 36.149 1.00 95.75 76 GLU A C 1
ATOM 555 O O . GLU A 1 76 ? -18.445 -1.050 35.203 1.00 95.75 76 GLU A O 1
ATOM 560 N N . VAL A 1 77 ? -20.547 -1.300 35.966 1.00 94.75 77 VAL A N 1
ATOM 561 C CA . VAL A 1 77 ? -21.158 -1.506 34.642 1.00 94.75 77 VAL A CA 1
ATOM 562 C C . VAL A 1 77 ? -20.992 -0.269 33.758 1.00 94.75 77 VAL A C 1
ATOM 564 O O . VAL A 1 77 ? -20.660 -0.392 32.574 1.00 94.75 77 VAL A O 1
ATOM 567 N N . LEU A 1 78 ? -21.182 0.929 34.318 1.00 95.19 78 LEU A N 1
ATOM 568 C CA . LEU A 1 78 ? -20.994 2.181 33.590 1.00 95.19 78 LEU A CA 1
ATOM 569 C C . LEU A 1 78 ? -19.538 2.374 33.168 1.00 95.19 78 LEU A C 1
ATOM 571 O O . LEU A 1 78 ? -19.277 2.626 31.992 1.00 95.19 78 LEU A O 1
ATOM 575 N N . GLU A 1 79 ? -18.595 2.247 34.099 1.00 95.12 79 GLU A N 1
ATOM 576 C CA . GLU A 1 79 ? -17.167 2.408 33.816 1.00 95.12 79 GLU A CA 1
ATOM 577 C C . GLU A 1 79 ? -16.693 1.419 32.751 1.00 95.12 79 GLU A C 1
ATOM 579 O O . GLU A 1 79 ? -16.033 1.809 31.782 1.00 95.12 79 GLU A O 1
ATOM 584 N N . GLN A 1 80 ? -17.085 0.151 32.881 1.00 96.44 80 GLN A N 1
ATOM 585 C CA . GLN A 1 80 ? -16.700 -0.879 31.929 1.00 96.44 80 GLN A CA 1
ATOM 586 C C . GLN A 1 80 ? -17.353 -0.666 30.556 1.00 96.44 80 GLN A C 1
ATOM 588 O O . GLN A 1 80 ? -16.685 -0.825 29.532 1.00 96.44 80 GLN A O 1
ATOM 593 N N . GLY A 1 81 ? -18.621 -0.249 30.512 1.00 95.31 81 GLY A N 1
ATOM 594 C CA . GLY A 1 81 ? -19.316 0.090 29.270 1.00 95.31 81 GLY A CA 1
ATOM 595 C C . GLY A 1 81 ? -18.673 1.270 28.535 1.00 95.31 81 GLY A C 1
ATOM 596 O O . GLY A 1 81 ? -18.453 1.198 27.325 1.00 95.31 81 GLY A O 1
ATOM 597 N N . VAL A 1 82 ? -18.301 2.328 29.264 1.00 95.75 82 VAL A N 1
ATOM 598 C CA . VAL A 1 82 ? -17.575 3.483 28.709 1.00 95.75 82 VAL A CA 1
ATOM 599 C C . VAL A 1 82 ? -16.220 3.049 28.151 1.00 95.75 82 VAL A C 1
ATOM 601 O O . VAL A 1 82 ? -15.891 3.385 27.014 1.00 95.75 82 VAL A O 1
ATOM 604 N N . MET A 1 83 ? -15.451 2.274 28.917 1.00 95.06 83 MET A N 1
ATOM 605 C CA . MET A 1 83 ? -14.114 1.829 28.516 1.00 95.06 83 MET A CA 1
ATOM 606 C C . MET A 1 83 ? -14.156 0.959 27.256 1.00 95.06 83 MET A C 1
ATOM 608 O O . MET A 1 83 ? -13.411 1.214 26.314 1.00 95.06 83 MET A O 1
ATOM 612 N N . GLN A 1 84 ? -15.104 0.020 27.174 1.00 95.31 84 GLN A N 1
ATOM 613 C CA . GLN A 1 84 ? -15.301 -0.797 25.973 1.00 95.31 84 GLN A CA 1
ATOM 614 C C . GLN A 1 84 ? -15.654 0.042 24.740 1.00 95.31 84 GLN A C 1
ATOM 616 O O . GLN A 1 84 ? -15.201 -0.270 23.638 1.00 95.31 84 GLN A O 1
ATOM 621 N N . GLN A 1 85 ? -16.470 1.090 24.889 1.00 95.44 85 GLN A N 1
ATOM 622 C CA . GLN A 1 85 ? -16.794 1.979 23.770 1.00 95.44 85 GLN A CA 1
ATOM 623 C C . GLN A 1 85 ? -15.578 2.778 23.304 1.00 95.44 85 GLN A C 1
ATOM 625 O O . GLN A 1 85 ? -15.368 2.909 22.098 1.00 95.44 85 GLN A O 1
ATOM 630 N N . VAL A 1 86 ? -14.754 3.260 24.236 1.00 95.12 86 VAL A N 1
ATOM 631 C CA . VAL A 1 86 ? -13.495 3.941 23.908 1.00 95.12 86 VAL A CA 1
ATOM 632 C C . VAL A 1 86 ? -12.542 2.998 23.181 1.00 95.12 86 VAL A C 1
ATOM 634 O O . VAL A 1 86 ? -12.050 3.355 22.112 1.00 95.12 86 VAL A O 1
ATOM 637 N N . ASP A 1 87 ? -12.339 1.784 23.691 1.00 94.81 87 ASP A N 1
ATOM 638 C CA . ASP A 1 87 ? -11.461 0.795 23.059 1.00 94.81 87 ASP A CA 1
ATOM 639 C C . ASP A 1 87 ? -11.927 0.453 21.641 1.00 94.81 87 ASP A C 1
ATOM 641 O O . ASP A 1 87 ? -11.122 0.440 20.708 1.00 94.81 87 ASP A O 1
ATOM 645 N N . ARG A 1 88 ? -13.237 0.243 21.448 1.00 94.25 88 ARG A N 1
ATOM 646 C CA . ARG A 1 88 ? -13.817 0.010 20.116 1.00 94.25 88 ARG A CA 1
ATOM 647 C C . ARG A 1 88 ? -13.597 1.200 19.191 1.00 94.25 88 ARG A C 1
ATOM 649 O O . ARG A 1 88 ? -13.185 0.994 18.053 1.00 94.25 88 ARG A O 1
ATOM 656 N N . ALA A 1 89 ? -13.838 2.423 19.661 1.00 94.44 89 ALA A N 1
ATOM 657 C CA . ALA A 1 89 ? -13.648 3.628 18.858 1.00 94.44 89 ALA A CA 1
ATOM 658 C C . ALA A 1 89 ? -12.179 3.814 18.448 1.00 94.44 89 ALA A C 1
ATOM 660 O O . ALA A 1 89 ? -11.899 4.142 17.296 1.00 94.44 89 ALA A O 1
ATOM 661 N N . ILE A 1 90 ? -11.237 3.547 19.358 1.00 92.94 90 ILE A N 1
ATOM 662 C CA . ILE A 1 90 ? -9.799 3.589 19.065 1.00 92.94 90 ILE A CA 1
ATOM 663 C C . ILE A 1 90 ? -9.443 2.525 18.028 1.00 92.94 90 ILE A C 1
ATOM 665 O O . ILE A 1 90 ? -8.821 2.848 17.021 1.00 92.94 90 ILE A O 1
ATOM 669 N N . GLN A 1 91 ? -9.862 1.274 18.234 1.00 94.38 91 GLN A N 1
ATOM 670 C CA . GLN A 1 91 ? -9.574 0.178 17.306 1.00 94.38 91 GLN A CA 1
ATOM 671 C C . GLN A 1 91 ? -10.148 0.442 15.912 1.00 94.38 91 GLN A C 1
ATOM 673 O O . GLN A 1 91 ? -9.465 0.203 14.917 1.00 94.38 91 GLN A O 1
ATOM 678 N N . GLN A 1 92 ? -11.374 0.961 15.829 1.00 93.12 92 GLN A N 1
ATOM 679 C CA . GLN A 1 92 ? -12.006 1.331 14.563 1.00 93.12 92 GLN A CA 1
ATOM 680 C C . GLN A 1 92 ? -11.240 2.456 13.870 1.00 93.12 92 GLN A C 1
ATOM 682 O O . GLN A 1 92 ? -10.864 2.296 12.713 1.00 93.12 92 GLN A O 1
ATOM 687 N N . ALA A 1 93 ? -10.922 3.539 14.584 1.00 93.06 93 ALA A N 1
ATOM 688 C CA . ALA A 1 93 ? -10.150 4.646 14.026 1.00 93.06 93 ALA A CA 1
ATOM 689 C C . ALA A 1 93 ? -8.753 4.199 13.560 1.00 93.06 93 ALA A C 1
ATOM 691 O O . ALA A 1 93 ? -8.299 4.602 12.490 1.00 93.06 93 ALA A O 1
ATOM 692 N N . SER A 1 94 ? -8.077 3.338 14.327 1.00 92.00 94 SER A N 1
ATOM 693 C CA . SER A 1 94 ? -6.788 2.758 13.937 1.00 92.00 94 SER A CA 1
ATOM 694 C C . SER A 1 94 ? -6.909 1.874 12.698 1.00 92.00 94 SER A C 1
ATOM 696 O O . SER A 1 94 ? -6.105 2.014 11.781 1.00 92.00 94 SER A O 1
ATOM 698 N N . GLN A 1 95 ? -7.923 1.009 12.630 1.00 91.81 95 GLN A N 1
ATOM 699 C CA . GLN A 1 95 ? -8.150 0.146 11.472 1.00 91.81 95 GLN A CA 1
ATOM 700 C C . GLN A 1 95 ? -8.515 0.955 10.218 1.00 91.81 95 GLN A C 1
ATOM 702 O O . GLN A 1 95 ? -8.083 0.623 9.115 1.00 91.81 95 GLN A O 1
ATOM 707 N N . GLU A 1 96 ? -9.315 2.009 10.361 1.00 91.19 96 GLU A N 1
ATOM 708 C CA . GLU A 1 96 ? -9.652 2.922 9.268 1.00 91.19 96 GLU A CA 1
ATOM 709 C C . GLU A 1 96 ? -8.421 3.676 8.764 1.00 91.19 96 GLU A C 1
ATOM 711 O O . GLU A 1 96 ? -8.214 3.751 7.552 1.00 91.19 96 GLU A O 1
ATOM 716 N N . ALA A 1 97 ? -7.576 4.171 9.672 1.00 92.44 97 ALA A N 1
ATOM 717 C CA . ALA A 1 97 ? -6.315 4.812 9.315 1.00 92.44 97 ALA A CA 1
ATOM 718 C C . ALA A 1 97 ? -5.371 3.840 8.589 1.00 92.44 97 ALA A C 1
ATOM 720 O O . ALA A 1 97 ? -4.857 4.172 7.523 1.00 92.44 97 ALA A O 1
ATOM 721 N N . GLU A 1 98 ? -5.209 2.617 9.099 1.00 91.50 98 GLU A N 1
ATOM 722 C CA . GLU A 1 98 ? -4.377 1.586 8.470 1.00 91.50 98 GLU A CA 1
ATOM 723 C C . GLU A 1 98 ? -4.891 1.209 7.071 1.00 91.50 98 GLU A C 1
ATOM 725 O O . GLU A 1 98 ? -4.109 1.111 6.122 1.00 91.50 98 GLU A O 1
ATOM 730 N N . ARG A 1 99 ? -6.213 1.067 6.899 1.00 90.75 99 ARG A N 1
ATOM 731 C CA . ARG A 1 99 ? -6.820 0.844 5.576 1.00 90.75 99 ARG A CA 1
ATOM 732 C C . ARG A 1 99 ? -6.584 2.021 4.632 1.00 90.75 99 ARG A C 1
ATOM 734 O O . ARG A 1 99 ? -6.276 1.794 3.462 1.00 90.75 99 ARG A O 1
ATOM 741 N N . ALA A 1 100 ? -6.722 3.254 5.116 1.00 93.44 100 ALA A N 1
ATOM 742 C CA . ALA A 1 100 ? -6.485 4.451 4.314 1.00 93.44 100 ALA A CA 1
ATOM 743 C C . ALA A 1 100 ? -5.018 4.546 3.861 1.00 93.44 100 ALA A C 1
ATOM 745 O O . ALA A 1 100 ? -4.749 4.825 2.689 1.00 93.44 100 ALA A O 1
ATOM 746 N N . ASP A 1 101 ? -4.074 4.245 4.752 1.00 93.19 101 ASP A N 1
ATOM 747 C CA . ASP A 1 101 ? -2.646 4.208 4.434 1.00 93.19 101 ASP A CA 1
ATOM 748 C C . ASP A 1 101 ? -2.317 3.097 3.426 1.00 93.19 101 ASP A C 1
ATOM 750 O O . ASP A 1 101 ? -1.626 3.349 2.432 1.00 93.19 101 ASP A O 1
ATOM 754 N N . ALA A 1 102 ? -2.873 1.895 3.606 1.00 91.38 102 ALA A N 1
ATOM 755 C CA . ALA A 1 102 ? -2.710 0.789 2.663 1.00 91.38 102 ALA A CA 1
ATOM 756 C C . ALA A 1 102 ? -3.295 1.114 1.275 1.00 91.38 102 ALA A C 1
ATOM 758 O O . ALA A 1 102 ? -2.687 0.788 0.250 1.00 91.38 102 ALA A O 1
ATOM 759 N N . GLN A 1 103 ? -4.445 1.796 1.216 1.00 93.25 103 GLN A N 1
ATOM 760 C CA . GLN A 1 103 ? -5.040 2.248 -0.043 1.00 93.25 103 GLN A CA 1
ATOM 761 C C . GLN A 1 103 ? -4.151 3.284 -0.737 1.00 93.25 103 GLN A C 1
ATOM 763 O O . GLN A 1 103 ? -3.881 3.164 -1.935 1.00 93.25 103 GLN A O 1
ATOM 768 N N . LYS A 1 104 ? -3.643 4.267 0.009 1.00 96.62 104 LYS A N 1
ATOM 769 C CA . LYS A 1 104 ? -2.722 5.277 -0.520 1.00 96.62 104 LYS A CA 1
ATOM 770 C C . LYS A 1 104 ? -1.440 4.643 -1.065 1.00 96.62 104 LYS A C 1
ATOM 772 O O . LYS A 1 104 ? -0.960 5.036 -2.129 1.00 96.62 104 LYS A O 1
ATOM 777 N N . GLU A 1 105 ? -0.888 3.648 -0.370 1.00 95.31 105 GLU A N 1
ATOM 778 C CA . GLU A 1 105 ? 0.277 2.907 -0.860 1.00 95.31 105 GLU A CA 1
ATOM 779 C C . GLU A 1 105 ? -0.049 2.125 -2.140 1.00 95.31 105 GLU A C 1
ATOM 781 O O . GLU A 1 105 ? 0.746 2.122 -3.085 1.00 95.31 105 GLU A O 1
ATOM 786 N N . TYR A 1 106 ? -1.225 1.496 -2.209 1.00 94.62 106 TYR A N 1
ATOM 787 C CA . TYR A 1 106 ? -1.679 0.799 -3.410 1.00 94.62 106 TYR A CA 1
ATOM 788 C C . TYR A 1 106 ? -1.796 1.745 -4.612 1.00 94.62 106 TYR A C 1
ATOM 790 O O . TYR A 1 106 ? -1.302 1.426 -5.696 1.00 94.62 106 TYR A O 1
ATOM 798 N N . GLU A 1 107 ? -2.380 2.928 -4.425 1.00 94.75 107 GLU A N 1
ATOM 799 C CA . GLU A 1 107 ? -2.487 3.958 -5.464 1.00 94.75 107 GLU A CA 1
ATOM 800 C C . GLU A 1 107 ? -1.111 4.426 -5.958 1.00 94.75 107 GLU A C 1
ATOM 802 O O . GLU A 1 107 ? -0.877 4.462 -7.170 1.00 94.75 107 GLU A O 1
ATOM 807 N N . ALA A 1 108 ? -0.167 4.677 -5.046 1.00 96.94 108 ALA A N 1
ATOM 808 C CA . ALA A 1 108 ? 1.210 5.023 -5.403 1.00 96.94 108 ALA A CA 1
ATOM 809 C C . ALA A 1 108 ? 1.893 3.912 -6.225 1.00 96.94 108 ALA A C 1
ATOM 811 O O . ALA A 1 108 ? 2.571 4.179 -7.219 1.00 96.94 108 ALA A O 1
ATOM 812 N N . VAL A 1 109 ? 1.664 2.644 -5.871 1.00 96.44 109 VAL A N 1
ATOM 813 C CA . VAL A 1 109 ? 2.171 1.498 -6.640 1.00 96.44 109 VAL A CA 1
ATOM 814 C C . VAL A 1 109 ? 1.548 1.438 -8.040 1.00 96.44 109 VAL A C 1
ATOM 816 O O . VAL A 1 109 ? 2.245 1.109 -9.004 1.00 96.44 109 VAL A O 1
ATOM 819 N N . LEU A 1 110 ? 0.266 1.781 -8.200 1.00 94.44 110 LEU A N 1
ATOM 820 C CA . LEU A 1 110 ? -0.358 1.871 -9.525 1.00 94.44 110 LEU A CA 1
ATOM 821 C C . LEU A 1 110 ? 0.285 2.961 -10.391 1.00 94.44 110 LEU A C 1
ATOM 823 O O . LEU A 1 110 ? 0.479 2.742 -11.593 1.00 94.44 110 LEU A O 1
ATOM 827 N N . ASP A 1 111 ? 0.643 4.105 -9.807 1.00 97.12 111 ASP A N 1
ATOM 828 C CA . ASP A 1 111 ? 1.405 5.148 -10.502 1.00 97.12 111 ASP A CA 1
ATOM 829 C C . ASP A 1 111 ? 2.783 4.656 -10.952 1.00 97.12 111 ASP A C 1
ATOM 831 O O . ASP A 1 111 ? 3.158 4.846 -12.116 1.00 97.12 111 ASP A O 1
ATOM 835 N N . ASP A 1 112 ? 3.497 3.929 -10.096 1.00 96.06 112 ASP A N 1
ATOM 836 C CA . ASP A 1 112 ? 4.781 3.318 -10.446 1.00 96.06 112 ASP A CA 1
ATOM 837 C C . ASP A 1 112 ? 4.649 2.299 -11.588 1.00 96.06 112 ASP A C 1
ATOM 839 O O . ASP A 1 112 ? 5.484 2.269 -12.504 1.00 96.06 112 ASP A O 1
ATOM 843 N N . VAL A 1 113 ? 3.581 1.489 -11.594 1.00 94.31 113 VAL A N 1
ATOM 844 C CA . VAL A 1 113 ? 3.269 0.578 -12.709 1.00 94.31 113 VAL A CA 1
ATOM 845 C C . VAL A 1 113 ? 3.053 1.371 -13.998 1.00 94.31 113 VAL A C 1
ATOM 847 O O . VAL A 1 113 ? 3.659 1.040 -15.024 1.00 94.31 113 VAL A O 1
ATOM 850 N N . ARG A 1 114 ? 2.222 2.423 -13.969 1.00 96.81 114 ARG A N 1
ATOM 851 C CA . ARG A 1 114 ? 1.961 3.288 -15.137 1.00 96.81 114 ARG A CA 1
ATOM 852 C C . ARG A 1 114 ? 3.251 3.912 -15.671 1.00 96.81 114 ARG A C 1
ATOM 854 O O . ARG A 1 114 ? 3.484 3.898 -16.888 1.00 96.81 114 ARG A O 1
ATOM 861 N N . SER A 1 115 ? 4.098 4.408 -14.774 1.00 98.06 115 SER A N 1
ATOM 862 C CA . SER A 1 115 ? 5.396 5.005 -15.092 1.00 98.06 115 SER A CA 1
ATOM 863 C C . SER A 1 115 ? 6.349 3.987 -15.728 1.00 98.06 115 SER A C 1
ATOM 865 O O . SER A 1 115 ? 6.859 4.219 -16.829 1.00 98.06 115 SER A O 1
ATOM 867 N N . CYS A 1 116 ? 6.514 2.803 -15.124 1.00 96.50 116 CYS A N 1
ATOM 868 C CA . CYS A 1 116 ? 7.359 1.738 -15.678 1.00 96.50 116 CYS A CA 1
ATOM 869 C C . CYS A 1 116 ? 6.878 1.260 -17.051 1.00 96.50 116 CYS A C 1
ATOM 871 O O . CYS A 1 116 ? 7.690 1.092 -17.963 1.00 96.50 116 CYS A O 1
ATOM 873 N N . VAL A 1 117 ? 5.568 1.073 -17.233 1.00 95.19 117 VAL A N 1
ATOM 874 C CA . VAL A 1 117 ? 4.997 0.689 -18.534 1.00 95.19 117 VAL A CA 1
ATOM 875 C C . VAL A 1 117 ? 5.262 1.768 -19.587 1.00 95.19 117 VAL A C 1
ATOM 877 O O . VAL A 1 117 ? 5.615 1.446 -20.722 1.00 95.19 117 VAL A O 1
ATOM 880 N N . SER A 1 118 ? 5.137 3.045 -19.227 1.00 97.25 118 SER A N 1
ATOM 881 C CA . SER A 1 118 ? 5.414 4.163 -20.138 1.00 97.25 118 SER A CA 1
ATOM 882 C C . SER A 1 118 ? 6.895 4.239 -20.520 1.00 97.25 118 SER A C 1
ATOM 884 O O . SER A 1 118 ? 7.214 4.385 -21.702 1.00 97.25 118 SER A O 1
ATOM 886 N N . ALA A 1 119 ? 7.803 4.041 -19.562 1.00 96.38 119 ALA A N 1
ATOM 887 C CA . ALA A 1 119 ? 9.238 3.954 -19.825 1.00 96.38 119 ALA A CA 1
ATOM 888 C C . ALA A 1 119 ? 9.581 2.769 -20.747 1.00 96.38 119 ALA A C 1
ATOM 890 O O . ALA A 1 119 ? 10.342 2.929 -21.700 1.00 96.38 119 ALA A O 1
ATOM 891 N N . LEU A 1 120 ? 8.974 1.596 -20.535 1.00 96.81 120 LEU A N 1
ATOM 892 C CA . LEU A 1 120 ? 9.155 0.438 -21.419 1.00 96.81 120 LEU A CA 1
ATOM 893 C C . LEU A 1 120 ? 8.672 0.716 -22.847 1.00 96.81 120 LEU A C 1
ATOM 895 O O . LEU A 1 120 ? 9.343 0.326 -23.803 1.00 96.81 120 LEU A O 1
ATOM 899 N N . LYS A 1 121 ? 7.551 1.427 -23.018 1.00 97.56 121 LYS A N 1
ATOM 900 C CA . LYS A 1 121 ? 7.087 1.869 -24.345 1.00 97.56 121 LYS A CA 1
ATOM 901 C C . LYS A 1 121 ? 8.115 2.775 -25.027 1.00 97.56 121 LYS A C 1
ATOM 903 O O . LYS A 1 121 ? 8.408 2.577 -26.203 1.00 97.56 121 LYS A O 1
ATOM 908 N N . GLN A 1 122 ? 8.695 3.728 -24.298 1.00 97.81 122 GLN A N 1
ATOM 909 C CA . GLN A 1 122 ? 9.749 4.601 -24.829 1.00 97.81 122 GLN A CA 1
ATOM 910 C C . GLN A 1 122 ? 11.015 3.814 -25.202 1.00 97.81 122 GLN A C 1
ATOM 912 O O . GLN A 1 122 ? 11.570 4.031 -26.276 1.00 97.81 122 GLN A O 1
ATOM 917 N N . ILE A 1 123 ? 11.438 2.864 -24.364 1.00 96.88 123 ILE A N 1
ATOM 918 C CA . ILE A 1 123 ? 12.584 1.983 -24.639 1.00 96.88 123 ILE A CA 1
ATOM 919 C C . ILE A 1 123 ? 12.342 1.152 -25.905 1.00 96.88 123 ILE A C 1
ATOM 921 O O . ILE A 1 123 ? 13.214 1.095 -26.771 1.00 96.88 123 ILE A O 1
ATOM 925 N N . ASN A 1 124 ? 11.157 0.552 -26.056 1.00 96.81 124 ASN A N 1
ATOM 926 C CA . ASN A 1 124 ? 10.806 -0.196 -27.267 1.00 96.81 124 ASN A CA 1
ATOM 927 C C . ASN A 1 124 ? 10.811 0.708 -28.510 1.00 96.81 124 ASN A C 1
ATOM 929 O O . ASN A 1 124 ? 11.373 0.321 -29.529 1.00 96.81 124 ASN A O 1
ATOM 933 N N . LYS A 1 125 ? 10.309 1.944 -28.404 1.00 97.75 125 LYS A N 1
ATOM 934 C CA . LYS A 1 125 ? 10.385 2.928 -29.495 1.00 97.75 125 LYS A CA 1
ATOM 935 C C . LYS A 1 125 ? 11.832 3.244 -29.896 1.00 97.75 125 LYS A C 1
ATOM 937 O O . LYS A 1 125 ? 12.134 3.352 -31.080 1.00 97.75 125 LYS A O 1
ATOM 942 N N . ILE A 1 126 ? 12.744 3.369 -28.929 1.00 95.94 126 ILE A N 1
ATOM 943 C CA . ILE A 1 126 ? 14.176 3.563 -29.210 1.00 95.94 126 ILE A CA 1
ATOM 944 C C . ILE A 1 126 ? 14.762 2.321 -29.898 1.00 95.94 126 ILE A C 1
ATOM 946 O O . ILE A 1 126 ? 15.535 2.461 -30.844 1.00 95.94 126 ILE A O 1
ATOM 950 N N . LEU A 1 127 ? 14.390 1.110 -29.469 1.00 94.19 127 LEU A N 1
ATOM 951 C CA . LEU A 1 127 ? 14.820 -0.125 -30.136 1.00 94.19 127 LEU A CA 1
ATOM 952 C C . LEU A 1 127 ? 14.350 -0.172 -31.593 1.00 94.19 127 LEU A C 1
ATOM 954 O O . LEU A 1 127 ? 15.160 -0.462 -32.472 1.00 94.19 127 LEU A O 1
ATOM 958 N N . GLU A 1 128 ? 13.089 0.161 -31.864 1.00 95.69 128 GLU A N 1
ATOM 959 C CA . GLU A 1 128 ? 12.537 0.232 -33.224 1.00 95.69 128 GLU A CA 1
ATOM 960 C C . GLU A 1 128 ? 13.317 1.221 -34.103 1.00 95.69 128 GLU A C 1
ATOM 962 O O . GLU A 1 128 ? 13.674 0.892 -35.232 1.00 95.69 128 GLU A O 1
ATOM 967 N N . GLN A 1 129 ? 13.666 2.395 -33.565 1.00 94.94 129 GLN A N 1
ATOM 968 C CA . GLN A 1 129 ? 14.451 3.411 -34.279 1.00 94.94 129 GLN A CA 1
ATOM 969 C C . GLN A 1 129 ? 15.897 2.981 -34.564 1.00 94.94 129 GLN A C 1
ATOM 971 O O . GLN A 1 129 ? 16.455 3.343 -35.599 1.00 94.94 129 GLN A O 1
ATOM 976 N N . LEU A 1 130 ? 16.528 2.228 -33.658 1.00 92.81 130 LEU A N 1
ATOM 977 C CA . LEU A 1 130 ? 17.921 1.788 -33.814 1.00 92.81 130 LEU A CA 1
ATOM 978 C C . LEU A 1 130 ? 18.061 0.511 -34.656 1.00 92.81 130 LEU A C 1
ATOM 980 O O . LEU A 1 130 ? 19.108 0.300 -35.268 1.00 92.81 130 LEU A O 1
ATOM 984 N N . THR A 1 131 ? 17.017 -0.320 -34.720 1.00 91.62 131 THR A N 1
ATOM 985 C CA . THR A 1 131 ? 16.995 -1.594 -35.462 1.00 91.62 131 THR A CA 1
ATOM 986 C C . THR A 1 131 ? 17.476 -1.488 -36.919 1.00 91.62 131 THR A C 1
ATOM 988 O O . THR A 1 131 ? 18.365 -2.262 -37.281 1.00 91.62 131 THR A O 1
ATOM 991 N N . PRO A 1 132 ? 16.995 -0.547 -37.762 1.00 92.56 132 PRO A N 1
ATOM 992 C CA . PRO A 1 132 ? 17.415 -0.481 -39.167 1.00 92.56 132 PRO A CA 1
ATOM 993 C C . PRO A 1 132 ? 18.898 -0.127 -39.353 1.00 92.56 132 PRO A C 1
ATOM 995 O O . PRO A 1 132 ? 19.482 -0.437 -40.388 1.00 92.56 132 PRO A O 1
ATOM 998 N N . HIS A 1 133 ? 19.525 0.495 -38.355 1.00 90.25 133 HIS A N 1
ATOM 999 C CA . HIS A 1 133 ? 20.907 0.969 -38.431 1.00 90.25 133 HIS A CA 1
ATOM 1000 C C . HIS A 1 133 ? 21.900 0.075 -37.674 1.00 90.25 133 HIS A C 1
ATOM 1002 O O . HIS A 1 133 ? 23.109 0.317 -37.700 1.00 90.25 133 HIS A O 1
ATOM 1008 N N . ALA A 1 134 ? 21.414 -0.974 -37.006 1.00 82.50 134 ALA A N 1
ATOM 1009 C CA . ALA A 1 134 ? 22.251 -1.867 -36.215 1.00 82.50 134 ALA A CA 1
ATOM 1010 C C . ALA A 1 134 ? 23.270 -2.629 -37.078 1.00 82.50 134 ALA A C 1
ATOM 1012 O O . ALA A 1 134 ? 24.425 -2.756 -36.682 1.00 82.50 134 ALA A O 1
ATOM 1013 N N . ALA A 1 135 ? 22.880 -3.073 -38.277 1.00 84.69 135 ALA A N 1
ATOM 1014 C CA . ALA A 1 135 ? 23.770 -3.802 -39.184 1.00 84.69 135 ALA A CA 1
ATOM 1015 C C . ALA A 1 135 ? 24.809 -2.902 -39.878 1.00 84.69 135 ALA A C 1
ATOM 1017 O O . ALA A 1 135 ? 25.863 -3.384 -40.283 1.00 84.69 135 ALA A O 1
ATOM 1018 N N . SER A 1 136 ? 24.529 -1.600 -40.011 1.00 87.25 136 SER A N 1
ATOM 1019 C CA . SER A 1 136 ? 25.398 -0.663 -40.733 1.00 87.25 136 SER A CA 1
ATOM 1020 C C . SER A 1 136 ? 26.438 0.023 -39.845 1.00 87.25 136 SER A C 1
ATOM 1022 O O . SER A 1 136 ? 27.408 0.566 -40.367 1.00 87.25 136 SER A O 1
ATOM 1024 N N . SER A 1 137 ? 26.255 0.042 -38.518 1.00 91.38 137 SER A N 1
ATOM 1025 C CA . SER A 1 137 ? 27.165 0.723 -37.587 1.00 91.38 137 SER A CA 1
ATOM 1026 C C . SER A 1 137 ? 27.404 -0.073 -36.303 1.00 91.38 137 SER A C 1
ATOM 1028 O O . SER A 1 137 ? 26.478 -0.430 -35.569 1.00 91.38 137 SER A O 1
ATOM 1030 N N . LYS A 1 138 ? 28.688 -0.284 -35.988 1.00 93.81 138 LYS A N 1
ATOM 1031 C CA . LYS A 1 138 ? 29.142 -0.978 -34.775 1.00 93.81 138 LYS A CA 1
ATOM 1032 C C . LYS A 1 138 ? 28.758 -0.228 -33.495 1.00 93.81 138 LYS A C 1
ATOM 1034 O O . LYS A 1 138 ? 28.400 -0.860 -32.502 1.00 93.81 138 LYS A O 1
ATOM 1039 N N . ASP A 1 139 ? 28.791 1.102 -33.512 1.00 92.94 139 ASP A N 1
ATOM 1040 C CA . ASP A 1 139 ? 28.400 1.927 -32.362 1.00 92.94 139 ASP A CA 1
ATOM 1041 C C . ASP A 1 139 ? 26.891 1.860 -32.103 1.00 92.94 139 ASP A C 1
ATOM 1043 O O . ASP A 1 139 ? 26.456 1.767 -30.953 1.00 92.94 139 ASP A O 1
ATOM 1047 N N . ILE A 1 140 ? 26.083 1.812 -33.168 1.00 92.88 140 ILE A N 1
ATOM 1048 C CA . ILE A 1 140 ? 24.628 1.630 -33.063 1.00 92.88 140 ILE A CA 1
ATOM 1049 C C . ILE A 1 140 ? 24.295 0.237 -32.527 1.00 92.88 140 ILE A C 1
ATOM 1051 O O . ILE A 1 140 ? 23.441 0.118 -31.648 1.00 92.88 140 ILE A O 1
ATOM 1055 N N . SER A 1 141 ? 25.012 -0.798 -32.975 1.00 91.19 141 SER A N 1
ATOM 1056 C CA . SER A 1 141 ? 24.902 -2.149 -32.412 1.00 91.19 141 SER A CA 1
ATOM 1057 C C . SER A 1 141 ? 25.154 -2.174 -30.897 1.00 91.19 141 SER A C 1
ATOM 1059 O O . SER A 1 141 ? 24.342 -2.719 -30.149 1.00 91.19 141 SER A O 1
ATOM 1061 N N . ARG A 1 142 ? 26.215 -1.510 -30.415 1.00 94.56 142 ARG A N 1
ATOM 1062 C CA . ARG A 1 142 ? 26.506 -1.392 -28.970 1.00 94.56 142 ARG A CA 1
ATOM 1063 C C . ARG A 1 142 ? 25.416 -0.631 -28.214 1.00 94.56 142 ARG A C 1
ATOM 1065 O O . ARG A 1 142 ? 25.006 -1.040 -27.128 1.00 94.56 142 ARG A O 1
ATOM 1072 N N . LYS A 1 143 ? 24.915 0.470 -28.785 1.00 94.88 143 LYS A N 1
ATOM 1073 C CA . LYS A 1 143 ? 23.816 1.243 -28.188 1.00 94.88 143 LYS A CA 1
ATOM 1074 C C . LYS A 1 143 ? 22.539 0.406 -28.089 1.00 94.88 143 LYS A C 1
ATOM 1076 O O . LYS A 1 143 ? 21.881 0.438 -27.055 1.00 94.88 143 LYS A O 1
ATOM 1081 N N . MET A 1 144 ? 22.215 -0.374 -29.118 1.00 94.81 144 MET A N 1
ATOM 1082 C CA . MET A 1 144 ? 21.068 -1.283 -29.109 1.00 94.81 144 MET A CA 1
ATOM 1083 C C . MET A 1 144 ? 21.185 -2.331 -27.995 1.00 94.81 144 MET A C 1
ATOM 1085 O O . MET A 1 144 ? 20.208 -2.569 -27.290 1.00 94.81 144 MET A O 1
ATOM 1089 N N . GLU A 1 145 ? 22.365 -2.916 -27.791 1.00 94.38 145 GLU A N 1
ATOM 1090 C CA . GLU A 1 145 ? 22.608 -3.862 -26.694 1.00 94.38 145 GLU A CA 1
ATOM 1091 C C . GLU A 1 145 ? 22.412 -3.209 -25.314 1.00 94.38 145 GLU A C 1
ATOM 1093 O O . GLU A 1 145 ? 21.729 -3.763 -24.451 1.00 94.38 145 GLU A O 1
ATOM 1098 N N . SER A 1 146 ? 22.898 -1.976 -25.131 1.00 95.50 146 SER A N 1
ATOM 1099 C CA . SER A 1 146 ? 22.652 -1.199 -23.908 1.00 95.50 146 SER A CA 1
ATOM 1100 C C . SER A 1 146 ? 21.156 -0.954 -23.664 1.00 95.50 146 SER A C 1
ATOM 1102 O O . SER A 1 146 ? 20.665 -1.152 -22.552 1.00 95.50 146 SER A O 1
ATOM 1104 N N . VAL A 1 147 ? 20.404 -0.588 -24.706 1.00 96.94 147 VAL A N 1
ATOM 1105 C CA . VAL A 1 147 ? 18.954 -0.351 -24.616 1.00 96.94 147 VAL A CA 1
ATOM 1106 C C . VAL A 1 147 ? 18.189 -1.654 -24.332 1.00 96.94 147 VAL A C 1
ATOM 1108 O O . VAL A 1 147 ? 17.236 -1.640 -23.553 1.00 96.94 147 VAL A O 1
ATOM 1111 N N . ARG A 1 148 ? 18.624 -2.801 -24.875 1.00 96.19 148 ARG A N 1
ATOM 1112 C CA . ARG A 1 148 ? 18.065 -4.123 -24.519 1.00 96.19 148 ARG A CA 1
ATOM 1113 C C . ARG A 1 148 ? 18.272 -4.436 -23.039 1.00 96.19 148 ARG A C 1
ATOM 1115 O O . ARG A 1 148 ? 17.325 -4.822 -22.363 1.00 96.19 148 ARG A O 1
ATOM 1122 N N . ARG A 1 149 ? 19.461 -4.159 -22.500 1.00 96.69 149 ARG A N 1
ATOM 1123 C CA . ARG A 1 149 ? 19.728 -4.326 -21.064 1.00 96.69 149 ARG A CA 1
ATOM 1124 C C . ARG A 1 149 ? 18.877 -3.388 -20.198 1.00 96.69 149 ARG A C 1
ATOM 1126 O O . ARG A 1 149 ? 18.393 -3.791 -19.143 1.00 96.69 149 ARG A O 1
ATOM 1133 N N . GLN A 1 150 ? 18.647 -2.149 -20.641 1.00 96.44 150 GLN A N 1
ATOM 1134 C CA . GLN A 1 150 ? 17.721 -1.232 -19.960 1.00 96.44 150 GLN A CA 1
ATOM 1135 C C . GLN A 1 150 ? 16.287 -1.772 -19.945 1.00 96.44 150 GLN A C 1
ATOM 1137 O O . GLN A 1 150 ? 15.622 -1.685 -18.911 1.00 96.44 150 GLN A O 1
ATOM 1142 N N . LYS A 1 151 ? 15.828 -2.355 -21.061 1.00 96.81 151 LYS A N 1
ATOM 1143 C CA . LYS A 1 151 ? 14.520 -3.011 -21.159 1.00 96.81 151 LYS A CA 1
ATOM 1144 C C . LYS A 1 151 ? 14.387 -4.135 -20.135 1.00 96.81 151 LYS A C 1
ATOM 1146 O O . LYS A 1 151 ? 13.473 -4.088 -19.320 1.00 96.81 151 LYS A O 1
ATOM 1151 N N . GLU A 1 152 ? 15.322 -5.082 -20.127 1.00 96.81 152 GLU A N 1
ATOM 1152 C CA . GLU A 1 152 ? 15.302 -6.226 -19.204 1.00 96.81 152 GLU A CA 1
ATOM 1153 C C . GLU A 1 152 ? 15.291 -5.775 -17.736 1.00 96.81 152 GLU A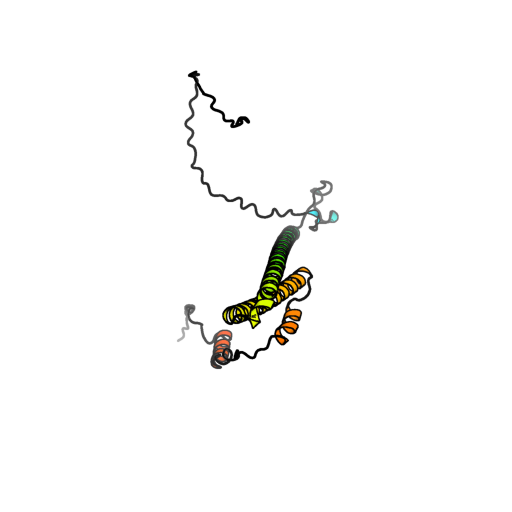 C 1
ATOM 1155 O O . GLU A 1 152 ? 14.492 -6.256 -16.932 1.00 96.81 152 GLU A O 1
ATOM 1160 N N . ASN A 1 153 ? 16.123 -4.792 -17.380 1.00 96.31 153 ASN A N 1
ATOM 1161 C CA . ASN A 1 153 ? 16.148 -4.236 -16.025 1.00 96.31 153 ASN A CA 1
ATOM 1162 C C . ASN A 1 153 ? 14.806 -3.597 -15.638 1.00 96.31 153 ASN A C 1
ATOM 1164 O O . ASN A 1 153 ? 14.331 -3.777 -14.513 1.00 96.31 153 ASN A O 1
ATOM 1168 N N . LYS A 1 154 ? 14.173 -2.861 -16.559 1.00 97.06 154 LYS A N 1
ATOM 1169 C CA . LYS A 1 154 ? 12.862 -2.245 -16.320 1.00 97.06 154 LYS A CA 1
ATOM 1170 C C . LYS A 1 154 ? 11.734 -3.270 -16.258 1.00 97.06 154 LYS A C 1
ATOM 1172 O O . LYS A 1 154 ? 10.829 -3.108 -15.445 1.00 97.06 154 LYS A O 1
ATOM 1177 N N . GLU A 1 155 ? 11.797 -4.345 -17.035 1.00 95.50 155 GLU A N 1
ATOM 1178 C CA . GLU A 1 155 ? 10.851 -5.462 -16.940 1.00 95.50 155 GLU A CA 1
ATOM 1179 C C . GLU A 1 155 ? 10.964 -6.179 -15.590 1.00 95.50 155 GLU A C 1
ATOM 1181 O O . GLU A 1 155 ? 9.941 -6.468 -14.966 1.00 95.50 155 GLU A O 1
ATOM 1186 N N . LYS A 1 156 ? 12.188 -6.389 -15.083 1.00 95.19 156 LYS A N 1
ATOM 1187 C CA . LYS A 1 156 ? 12.407 -6.893 -13.717 1.00 95.19 156 LYS A CA 1
ATOM 1188 C C . LYS A 1 156 ? 11.807 -5.952 -12.669 1.00 95.19 156 LYS A C 1
ATOM 1190 O O . LYS A 1 156 ? 11.101 -6.410 -11.774 1.00 95.19 156 LYS A O 1
ATOM 1195 N N . GLN A 1 157 ? 12.015 -4.638 -12.801 1.00 94.25 157 GLN A N 1
ATOM 1196 C CA . GLN A 1 157 ? 11.394 -3.653 -11.907 1.00 94.25 157 GLN A CA 1
ATOM 1197 C C . GLN A 1 157 ? 9.857 -3.731 -11.958 1.00 94.25 157 GLN A C 1
ATOM 1199 O O . GLN A 1 157 ? 9.213 -3.750 -10.912 1.00 94.25 157 GLN A O 1
ATOM 1204 N N . LEU A 1 158 ? 9.267 -3.842 -13.152 1.00 94.50 158 LEU A N 1
ATOM 1205 C CA . LEU A 1 158 ? 7.818 -3.966 -13.321 1.00 94.50 158 LEU A CA 1
ATOM 1206 C C . LEU A 1 158 ? 7.264 -5.231 -12.649 1.00 94.50 158 LEU A C 1
ATOM 1208 O O . LEU A 1 158 ? 6.204 -5.165 -12.029 1.00 94.50 158 LEU A O 1
ATOM 1212 N N . LYS A 1 159 ? 7.972 -6.366 -12.733 1.00 94.50 159 LYS A N 1
ATOM 1213 C CA . LYS A 1 159 ? 7.592 -7.600 -12.022 1.00 94.50 159 LYS A CA 1
ATOM 1214 C C . LYS A 1 159 ? 7.559 -7.385 -10.507 1.00 94.50 159 LYS A C 1
ATOM 1216 O O . LYS A 1 159 ? 6.565 -7.737 -9.880 1.00 94.50 159 LYS A O 1
ATOM 1221 N N . LYS A 1 160 ? 8.585 -6.737 -9.942 1.00 94.94 160 LYS A N 1
ATOM 1222 C CA . LYS A 1 160 ? 8.649 -6.420 -8.502 1.00 94.94 160 LYS A CA 1
ATOM 1223 C C . LYS A 1 160 ? 7.512 -5.501 -8.060 1.00 94.94 160 LYS A C 1
ATOM 1225 O O . LYS A 1 160 ? 6.841 -5.782 -7.072 1.00 94.94 160 LYS A O 1
ATOM 1230 N N . ILE A 1 161 ? 7.247 -4.437 -8.820 1.00 93.75 161 ILE A N 1
ATOM 1231 C CA . ILE A 1 161 ? 6.150 -3.507 -8.520 1.00 93.75 161 ILE A CA 1
ATOM 1232 C C . ILE A 1 161 ? 4.795 -4.229 -8.611 1.00 93.75 161 ILE A C 1
ATOM 1234 O O . ILE A 1 161 ? 3.949 -4.041 -7.743 1.00 93.75 161 ILE A O 1
ATOM 1238 N N . ARG A 1 162 ? 4.588 -5.110 -9.600 1.00 91.50 162 ARG A N 1
ATOM 1239 C CA . ARG A 1 162 ? 3.355 -5.914 -9.704 1.00 91.50 162 ARG A CA 1
ATOM 1240 C C . ARG A 1 162 ? 3.196 -6.925 -8.572 1.00 91.50 162 ARG A C 1
ATOM 1242 O O . ARG A 1 162 ? 2.076 -7.142 -8.124 1.00 91.50 162 ARG A O 1
ATOM 1249 N N . ALA A 1 163 ? 4.285 -7.524 -8.096 1.00 91.44 163 ALA A N 1
ATOM 1250 C CA . ALA A 1 163 ? 4.243 -8.378 -6.912 1.00 91.44 163 ALA A CA 1
ATOM 1251 C C . ALA A 1 163 ? 3.784 -7.569 -5.688 1.00 91.44 163 ALA A C 1
ATOM 1253 O O . ALA A 1 163 ? 2.846 -7.967 -4.999 1.00 91.44 163 ALA A O 1
ATOM 1254 N N . LYS A 1 164 ? 4.353 -6.371 -5.496 1.00 91.94 164 LYS A N 1
ATOM 1255 C CA . LYS A 1 164 ? 3.923 -5.437 -4.446 1.00 91.94 164 LYS A CA 1
ATOM 1256 C C . LYS A 1 164 ? 2.450 -5.032 -4.596 1.00 91.94 164 LYS A C 1
ATOM 1258 O O . LYS A 1 164 ? 1.720 -5.052 -3.610 1.00 91.94 164 LYS A O 1
ATOM 1263 N N . GLN A 1 165 ? 2.000 -4.732 -5.816 1.00 92.62 165 GLN A N 1
ATOM 1264 C CA . GLN A 1 165 ? 0.597 -4.432 -6.128 1.00 92.62 165 GLN A CA 1
ATOM 1265 C C . GLN A 1 165 ? -0.321 -5.580 -5.694 1.00 92.62 165 GLN A C 1
ATOM 1267 O O . GLN A 1 165 ? -1.319 -5.342 -5.022 1.00 92.62 165 GLN A O 1
ATOM 1272 N N . LYS A 1 166 ? 0.024 -6.821 -6.055 1.00 89.50 166 LYS A N 1
ATOM 1273 C CA . LYS A 1 166 ? -0.764 -8.016 -5.726 1.00 89.50 166 LYS A CA 1
ATOM 1274 C C . LYS A 1 166 ? -0.826 -8.250 -4.213 1.00 89.50 166 LYS A C 1
ATOM 1276 O O . LYS A 1 166 ? -1.888 -8.564 -3.691 1.00 89.50 166 LYS A O 1
ATOM 1281 N N . ARG A 1 167 ? 0.289 -8.028 -3.507 1.00 87.81 167 ARG A N 1
ATOM 1282 C CA . ARG A 1 167 ? 0.364 -8.111 -2.041 1.00 87.81 167 ARG A CA 1
ATOM 1283 C C . ARG A 1 167 ? -0.552 -7.090 -1.367 1.00 87.81 167 ARG A C 1
ATOM 1285 O O . ARG A 1 167 ? -1.357 -7.459 -0.524 1.00 87.81 167 ARG A O 1
ATOM 1292 N N . LEU A 1 168 ? -0.444 -5.818 -1.753 1.00 89.56 168 LEU A N 1
ATOM 1293 C CA . LEU A 1 168 ? -1.282 -4.747 -1.202 1.00 89.56 168 LEU A CA 1
ATOM 1294 C C . LEU A 1 168 ? -2.765 -4.966 -1.519 1.00 89.56 168 LEU A C 1
ATOM 1296 O O . LEU A 1 168 ? -3.614 -4.720 -0.671 1.00 89.56 168 LEU A O 1
ATOM 1300 N N . GLN A 1 169 ? -3.076 -5.493 -2.705 1.00 88.94 169 GLN A N 1
ATOM 1301 C CA . GLN A 1 169 ? -4.441 -5.864 -3.065 1.00 88.94 169 GLN A CA 1
ATOM 1302 C C . GLN A 1 169 ? -4.995 -6.983 -2.172 1.00 88.94 169 GLN A C 1
ATOM 1304 O O . GLN A 1 169 ? -6.157 -6.908 -1.790 1.00 88.94 169 GLN A O 1
ATOM 1309 N N . ALA A 1 170 ? -4.182 -7.984 -1.816 1.00 87.44 170 ALA A N 1
ATOM 1310 C CA . ALA A 1 170 ? -4.590 -9.049 -0.898 1.00 87.44 170 ALA A CA 1
ATOM 1311 C C . ALA A 1 170 ? -4.866 -8.500 0.514 1.00 87.44 170 ALA A C 1
ATOM 1313 O O . ALA A 1 170 ? -5.924 -8.772 1.074 1.00 87.44 170 ALA A O 1
ATOM 1314 N N . VAL A 1 171 ? -3.987 -7.630 1.031 1.00 84.75 171 VAL A N 1
ATOM 1315 C CA . VAL A 1 171 ? -4.177 -6.959 2.334 1.00 84.75 171 VAL A CA 1
ATOM 1316 C C . VAL A 1 171 ? -5.468 -6.133 2.361 1.00 84.75 171 VAL A C 1
ATOM 1318 O O . VAL A 1 171 ? -6.242 -6.233 3.309 1.00 84.75 171 VAL A O 1
ATOM 1321 N N . LEU A 1 172 ? -5.746 -5.360 1.306 1.00 86.94 172 LEU A N 1
ATOM 1322 C CA . LEU A 1 172 ? -6.986 -4.580 1.193 1.00 86.94 172 LEU A CA 1
ATOM 1323 C C . LEU A 1 172 ? -8.231 -5.462 0.996 1.00 86.94 172 LEU A C 1
ATOM 1325 O O . LEU A 1 172 ? -9.314 -5.104 1.454 1.00 86.94 172 LEU A O 1
ATOM 1329 N N . GLY A 1 173 ? -8.083 -6.601 0.315 1.00 82.12 173 GLY A N 1
ATOM 1330 C CA . GLY A 1 173 ? -9.145 -7.582 0.082 1.00 82.12 173 GLY A CA 1
ATOM 1331 C C . GLY A 1 173 ? -9.403 -8.534 1.254 1.00 82.12 173 GLY A C 1
ATOM 1332 O O . GLY A 1 173 ? -10.360 -9.302 1.196 1.00 82.12 173 GLY A O 1
ATOM 1333 N N . GLY A 1 174 ? -8.578 -8.490 2.306 1.00 68.94 174 GLY A N 1
ATOM 1334 C CA . GLY A 1 174 ? -8.660 -9.406 3.447 1.00 68.94 174 GLY A CA 1
ATOM 1335 C C . GLY A 1 174 ? -8.188 -10.837 3.151 1.00 68.94 174 GLY A C 1
ATOM 1336 O O . GLY A 1 174 ? -8.495 -11.744 3.920 1.00 68.94 174 GLY A O 1
ATOM 1337 N N . GLU A 1 175 ? -7.462 -11.056 2.051 1.00 67.06 175 GLU A N 1
ATOM 1338 C CA . GLU A 1 175 ? -6.817 -12.336 1.734 1.00 67.06 175 GLU A CA 1
ATOM 1339 C C . GLU A 1 175 ? -5.391 -12.368 2.308 1.00 67.06 175 GLU A C 1
ATOM 1341 O O . GLU A 1 175 ? -4.635 -11.405 2.167 1.00 67.06 175 GLU A O 1
ATOM 1346 N N . ASP A 1 176 ? -5.001 -13.488 2.933 1.00 56.12 176 ASP A N 1
ATOM 1347 C CA . ASP A 1 176 ? -3.663 -13.680 3.511 1.00 56.12 176 ASP A CA 1
ATOM 1348 C C . ASP A 1 176 ? -2.562 -13.509 2.452 1.00 56.12 176 ASP A C 1
ATOM 1350 O O . ASP A 1 176 ? -2.241 -14.421 1.681 1.00 56.12 176 ASP A O 1
ATOM 1354 N N . ALA A 1 177 ? -1.932 -12.334 2.454 1.00 58.09 177 ALA A N 1
ATOM 1355 C CA . ALA A 1 177 ? -0.866 -11.957 1.532 1.00 58.09 177 ALA A CA 1
ATOM 1356 C C . ALA A 1 177 ? 0.358 -12.897 1.597 1.00 58.09 177 ALA A C 1
ATOM 1358 O O . ALA A 1 177 ? 1.064 -13.054 0.600 1.00 58.09 177 ALA A O 1
ATOM 1359 N N . GLN A 1 178 ? 0.561 -13.566 2.739 1.00 54.84 178 GLN A N 1
ATOM 1360 C CA . GLN A 1 178 ? 1.657 -14.504 3.001 1.00 54.84 178 GLN A CA 1
ATOM 1361 C C . GLN A 1 178 ? 1.631 -15.726 2.061 1.00 54.84 178 GLN A C 1
ATOM 1363 O O . GLN A 1 178 ? 2.658 -16.125 1.524 1.00 54.84 178 GLN A O 1
ATOM 1368 N N . ARG A 1 179 ? 0.443 -16.277 1.761 1.00 57.16 179 ARG A N 1
ATOM 1369 C CA . ARG A 1 179 ? 0.295 -17.460 0.880 1.00 57.16 179 ARG A CA 1
ATOM 1370 C C . ARG A 1 179 ? 0.671 -17.194 -0.577 1.00 57.16 179 ARG A C 1
ATOM 1372 O O . ARG A 1 179 ? 0.911 -18.125 -1.343 1.00 57.16 179 ARG A O 1
ATOM 1379 N N . LEU A 1 180 ? 0.644 -15.928 -0.977 1.00 55.97 180 LEU A N 1
ATOM 1380 C CA . LEU A 1 180 ? 0.925 -15.490 -2.338 1.00 55.97 180 LEU A CA 1
ATOM 1381 C C . LEU A 1 180 ? 2.420 -15.240 -2.559 1.00 55.97 180 LEU A C 1
ATOM 1383 O O . LEU A 1 180 ? 2.887 -15.332 -3.692 1.00 55.97 180 LEU A O 1
ATOM 1387 N N . GLU A 1 181 ? 3.140 -14.928 -1.480 1.00 52.62 181 GLU A N 1
ATOM 1388 C CA . GLU A 1 181 ? 4.590 -14.750 -1.447 1.00 52.62 181 GLU A CA 1
ATOM 1389 C C . GLU A 1 181 ? 5.306 -16.090 -1.641 1.00 52.62 181 GLU A C 1
ATOM 1391 O O . GLU A 1 181 ? 6.151 -16.187 -2.529 1.00 52.62 181 GLU A O 1
ATOM 1396 N N . ASP A 1 182 ? 4.867 -17.141 -0.940 1.00 54.41 182 ASP A N 1
ATOM 1397 C CA . ASP A 1 182 ? 5.421 -18.500 -1.066 1.00 54.41 182 ASP A CA 1
ATOM 1398 C C . ASP A 1 182 ? 5.280 -19.085 -2.485 1.00 54.41 182 ASP A C 1
ATOM 1400 O O . ASP A 1 182 ? 6.145 -19.812 -2.956 1.00 54.41 182 ASP A O 1
ATOM 1404 N N . GLN A 1 183 ? 4.220 -18.724 -3.217 1.00 52.34 183 GLN A N 1
ATOM 1405 C CA . GLN A 1 183 ? 4.013 -19.175 -4.604 1.00 52.34 183 GLN A CA 1
ATOM 1406 C C . GLN A 1 183 ? 4.833 -18.388 -5.638 1.00 52.34 183 GLN A C 1
ATOM 1408 O O . GLN A 1 183 ? 4.925 -18.794 -6.797 1.00 52.34 183 GLN A O 1
ATOM 1413 N N . MET A 1 184 ? 5.366 -17.220 -5.270 1.00 48.81 184 MET A N 1
ATOM 1414 C CA . MET A 1 184 ? 6.121 -16.354 -6.183 1.00 48.81 184 MET A CA 1
ATOM 1415 C C . MET A 1 184 ? 7.628 -16.391 -5.916 1.00 48.81 184 MET A C 1
ATOM 1417 O O . MET A 1 184 ? 8.398 -16.181 -6.855 1.00 48.81 184 MET A O 1
ATOM 1421 N N . SER A 1 185 ? 8.049 -16.685 -4.685 1.00 47.94 185 SER A N 1
ATOM 1422 C CA . SER A 1 185 ? 9.450 -16.905 -4.310 1.00 47.94 185 SER A CA 1
ATOM 1423 C C . SER A 1 185 ? 10.049 -18.153 -4.975 1.00 47.94 185 SER A C 1
ATOM 1425 O O . SER A 1 185 ? 11.209 -18.109 -5.378 1.00 47.94 185 SER A O 1
ATOM 1427 N N . GLU A 1 186 ? 9.255 -19.199 -5.234 1.00 49.25 186 GLU A N 1
ATOM 1428 C CA . GLU A 1 186 ? 9.682 -20.379 -6.017 1.00 49.25 186 GLU A CA 1
ATOM 1429 C C . GLU A 1 186 ? 10.042 -20.062 -7.485 1.00 49.25 186 GLU A C 1
ATOM 1431 O O . GLU A 1 186 ? 10.709 -20.855 -8.147 1.00 49.25 186 GLU A O 1
ATOM 1436 N N . ALA A 1 187 ? 9.635 -18.907 -8.028 1.00 47.25 187 ALA A N 1
ATOM 1437 C CA . ALA A 1 187 ? 9.910 -18.537 -9.421 1.00 47.25 187 ALA A CA 1
ATOM 1438 C C . ALA A 1 187 ? 11.183 -17.684 -9.613 1.00 47.25 187 ALA A C 1
ATOM 1440 O O . ALA A 1 187 ? 11.547 -17.389 -10.755 1.00 47.25 187 ALA A O 1
ATOM 1441 N N . GLU A 1 188 ? 11.848 -17.267 -8.530 1.00 46.62 188 GLU A N 1
ATOM 1442 C CA . GLU A 1 188 ? 13.069 -16.442 -8.560 1.00 46.62 188 GLU A CA 1
ATOM 1443 C C . GLU A 1 188 ? 14.253 -17.095 -7.816 1.00 46.62 188 GLU A C 1
ATOM 1445 O O . GLU A 1 188 ? 15.148 -16.399 -7.338 1.00 46.62 188 GLU A O 1
ATOM 1450 N N . GLU A 1 189 ? 14.305 -18.430 -7.746 1.00 41.59 189 GLU A N 1
ATOM 1451 C CA . GLU A 1 189 ? 15.470 -19.144 -7.209 1.00 41.59 189 GLU A CA 1
ATOM 1452 C C . GLU A 1 189 ? 16.621 -19.174 -8.235 1.00 41.59 189 GLU A C 1
ATOM 1454 O O . GLU A 1 189 ? 16.864 -20.148 -8.946 1.00 41.59 189 GLU A O 1
ATOM 1459 N N . GLU A 1 190 ? 17.359 -18.067 -8.321 1.00 44.59 190 GLU A N 1
ATOM 1460 C CA . GLU A 1 190 ? 18.794 -18.152 -8.586 1.00 44.59 190 GLU A CA 1
ATOM 1461 C C . GLU A 1 190 ? 19.454 -18.465 -7.231 1.00 44.59 190 GLU A C 1
ATOM 1463 O O . GLU A 1 190 ? 19.304 -17.667 -6.299 1.00 44.59 190 GLU A O 1
ATOM 1468 N N . PRO A 1 191 ? 20.133 -19.618 -7.062 1.00 47.16 191 PRO A N 1
ATOM 1469 C CA . PRO A 1 191 ? 20.665 -20.036 -5.773 1.00 47.16 191 PRO A CA 1
ATOM 1470 C C . PRO A 1 191 ? 21.877 -19.166 -5.422 1.00 47.16 191 PRO A C 1
ATOM 1472 O O . PRO A 1 191 ? 23.029 -19.504 -5.691 1.00 47.16 191 PRO A O 1
ATOM 1475 N N . GLY A 1 192 ? 21.621 -18.001 -4.833 1.00 53.88 192 GLY A N 1
ATOM 1476 C CA . GLY A 1 192 ? 22.624 -17.241 -4.102 1.00 53.88 192 GLY A CA 1
ATOM 1477 C C . GLY A 1 192 ? 22.888 -17.932 -2.760 1.00 53.88 192 GLY A C 1
ATOM 1478 O O . GLY A 1 192 ? 21.933 -18.380 -2.126 1.00 53.88 192 GLY A O 1
ATOM 1479 N N . PRO A 1 193 ? 24.145 -18.041 -2.288 1.00 50.34 193 PRO A N 1
ATOM 1480 C CA . PRO A 1 193 ? 24.486 -18.784 -1.076 1.00 50.34 193 PRO A CA 1
ATOM 1481 C C . PRO A 1 193 ? 24.031 -18.024 0.179 1.00 50.34 193 PRO A C 1
ATOM 1483 O O . PRO A 1 193 ? 24.829 -17.424 0.895 1.00 50.34 193 PRO A O 1
ATOM 1486 N N . SER A 1 194 ? 22.732 -18.053 0.460 1.00 55.31 194 SER A N 1
ATOM 1487 C CA . SER A 1 194 ? 22.134 -17.550 1.692 1.00 55.31 194 SER A CA 1
ATOM 1488 C C . SER A 1 194 ? 21.738 -18.721 2.588 1.00 55.31 194 SER A C 1
ATOM 1490 O O . SER A 1 194 ? 20.575 -18.953 2.892 1.00 55.31 194 SER A O 1
ATOM 1492 N N . THR A 1 195 ? 22.751 -19.466 3.026 1.00 53.25 195 THR A N 1
ATOM 1493 C CA . THR A 1 195 ? 22.682 -20.354 4.203 1.00 53.25 195 THR A CA 1
ATOM 1494 C C . THR A 1 195 ? 23.888 -20.132 5.125 1.00 53.25 195 THR A C 1
ATOM 1496 O O . THR A 1 195 ? 24.177 -20.941 5.999 1.00 53.25 195 THR A O 1
ATOM 1499 N N . LEU A 1 196 ? 24.607 -19.013 4.959 1.00 52.59 196 LEU A N 1
ATOM 1500 C CA . LEU A 1 196 ? 25.786 -18.674 5.766 1.00 52.59 196 LEU A CA 1
ATOM 1501 C C . LEU A 1 196 ? 25.449 -17.876 7.044 1.00 52.59 196 LEU A C 1
ATOM 1503 O O . LEU A 1 196 ? 26.351 -17.392 7.719 1.00 52.59 196 LEU A O 1
ATOM 1507 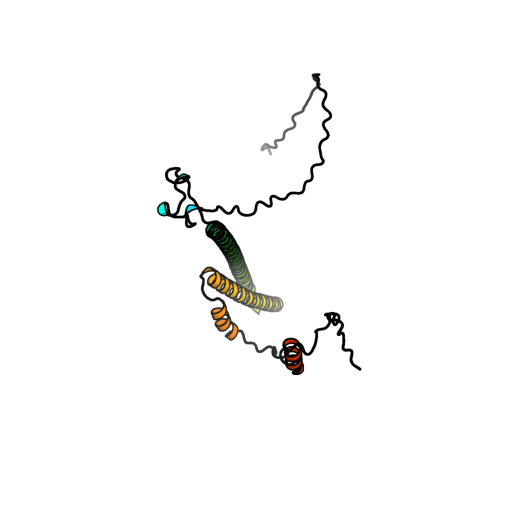N N . GLY A 1 197 ? 24.160 -17.703 7.360 1.00 54.44 197 GLY A N 1
ATOM 1508 C CA . GLY A 1 197 ? 23.687 -16.971 8.544 1.00 54.44 197 GLY A CA 1
ATOM 1509 C C . GLY A 1 197 ? 23.195 -17.854 9.695 1.00 54.44 197 GLY A C 1
ATOM 1510 O O . GLY A 1 197 ? 23.117 -17.382 10.822 1.00 54.44 197 GLY A O 1
ATOM 1511 N N . SER A 1 198 ? 22.907 -19.138 9.451 1.00 56.91 198 SER A N 1
ATOM 1512 C CA . SER A 1 198 ? 22.347 -20.045 10.472 1.00 56.91 198 SER A CA 1
ATOM 1513 C C . SER A 1 198 ? 23.381 -20.938 11.169 1.00 56.91 198 SER A C 1
ATOM 1515 O O . SER A 1 198 ? 23.006 -21.763 11.992 1.00 56.91 198 SER A O 1
ATOM 1517 N N . MET A 1 199 ? 24.679 -20.786 10.883 1.00 53.03 199 MET A N 1
ATOM 1518 C CA . MET A 1 199 ? 25.743 -21.589 11.517 1.00 53.03 199 MET A CA 1
ATOM 1519 C C . MET A 1 199 ? 26.432 -20.909 12.711 1.00 53.03 199 MET A C 1
ATOM 1521 O O . MET A 1 199 ? 27.392 -21.455 13.247 1.00 53.03 199 MET A O 1
ATOM 1525 N N . LEU A 1 200 ? 25.954 -19.742 13.159 1.00 59.03 200 LEU A N 1
ATOM 1526 C CA . LEU A 1 200 ? 26.542 -19.010 14.287 1.00 59.03 200 LEU A CA 1
ATOM 1527 C C . LEU A 1 200 ? 25.549 -18.819 15.441 1.00 59.03 200 LEU A C 1
ATOM 1529 O O . LEU A 1 200 ? 25.403 -17.724 15.971 1.00 59.03 200 LEU A O 1
ATOM 1533 N N . MET A 1 201 ? 24.875 -19.892 15.848 1.00 54.69 201 MET A N 1
ATOM 1534 C CA . MET A 1 201 ? 24.291 -19.965 17.188 1.00 54.69 201 MET A CA 1
ATOM 1535 C C . MET A 1 201 ? 25.147 -20.934 18.002 1.00 54.69 201 MET A C 1
ATOM 1537 O O . MET A 1 201 ? 25.118 -22.137 17.734 1.00 54.69 201 MET A O 1
ATOM 1541 N N . PRO A 1 202 ? 25.970 -20.449 18.952 1.00 60.16 202 PRO A N 1
ATOM 1542 C CA . PRO A 1 202 ? 26.688 -21.333 19.856 1.00 60.16 202 PRO A CA 1
ATOM 1543 C C . PRO A 1 202 ? 25.666 -22.194 20.604 1.00 60.16 202 PRO A C 1
ATOM 1545 O O . PRO A 1 202 ? 24.780 -21.650 21.257 1.00 60.16 202 PRO A O 1
ATOM 1548 N N . ALA A 1 203 ? 25.795 -23.522 20.544 1.00 58.91 203 ALA A N 1
ATOM 1549 C CA . ALA A 1 203 ? 24.902 -24.460 21.242 1.00 58.91 203 ALA A CA 1
ATOM 1550 C C . ALA A 1 203 ? 24.758 -24.157 22.751 1.00 58.91 203 ALA A C 1
ATOM 1552 O O . ALA A 1 203 ? 23.756 -24.490 23.367 1.00 58.91 203 ALA A O 1
ATOM 1553 N N . GLN A 1 204 ? 25.734 -23.449 23.325 1.00 58.97 204 GLN A N 1
ATOM 1554 C CA . GLN A 1 204 ? 25.766 -23.014 24.720 1.00 58.97 204 GLN A CA 1
ATOM 1555 C C . GLN A 1 204 ? 24.742 -21.918 25.060 1.00 58.97 204 GLN A C 1
ATOM 1557 O O . GLN A 1 204 ? 24.507 -21.671 26.238 1.00 58.97 204 GLN A O 1
ATOM 1562 N N . GLN A 1 205 ? 24.151 -21.235 24.072 1.00 62.75 205 GLN A N 1
ATOM 1563 C CA . GLN A 1 205 ? 23.200 -20.150 24.331 1.00 62.75 205 GLN A CA 1
ATOM 1564 C C . GLN A 1 205 ? 21.852 -20.684 24.844 1.00 62.75 205 GLN A C 1
ATOM 1566 O O . GLN A 1 205 ? 21.251 -20.039 25.697 1.00 62.75 205 GLN A O 1
ATOM 1571 N N . SER A 1 206 ? 21.433 -21.885 24.420 1.00 66.50 206 SER A N 1
ATOM 1572 C CA . SER A 1 206 ? 20.224 -22.542 24.944 1.00 66.50 206 SER A CA 1
ATOM 1573 C C . SER A 1 206 ? 20.379 -22.966 26.407 1.00 66.50 206 SER A C 1
ATOM 1575 O O . SER A 1 206 ? 19.488 -22.694 27.208 1.00 66.50 206 SER A O 1
ATOM 1577 N N . ASP A 1 207 ? 21.531 -23.524 26.788 1.00 69.44 207 ASP A N 1
ATOM 1578 C CA . ASP A 1 207 ? 21.815 -23.880 28.188 1.00 69.44 207 ASP A CA 1
ATOM 1579 C C . ASP A 1 207 ? 21.878 -22.625 29.078 1.00 69.44 207 ASP A C 1
ATOM 1581 O O . ASP A 1 207 ? 21.397 -22.612 30.213 1.00 69.44 207 ASP A O 1
ATOM 1585 N N . TRP A 1 208 ? 22.441 -21.532 28.548 1.00 65.19 208 TRP A N 1
ATOM 1586 C CA . TRP A 1 208 ? 22.492 -20.240 29.237 1.00 65.19 208 TRP A CA 1
ATOM 1587 C C . TRP A 1 208 ? 21.097 -19.629 29.426 1.00 65.19 208 TRP A C 1
ATOM 1589 O O . TRP A 1 208 ? 20.800 -19.064 30.479 1.00 65.19 208 TRP A O 1
ATOM 1599 N N . GLU A 1 209 ? 20.222 -19.760 28.430 1.00 75.50 209 GLU A N 1
ATOM 1600 C CA . GLU A 1 209 ? 18.842 -19.276 28.478 1.00 75.50 209 GLU A CA 1
ATOM 1601 C C . GLU A 1 209 ? 17.981 -20.084 29.462 1.00 75.50 209 GLU A C 1
ATOM 1603 O O . GLU A 1 209 ? 17.174 -19.506 30.196 1.00 75.50 209 GLU A O 1
ATOM 1608 N N . GLU A 1 210 ? 18.201 -21.398 29.564 1.00 76.56 210 GLU A N 1
ATOM 1609 C CA . GLU A 1 210 ? 17.588 -22.230 30.606 1.00 76.56 210 GLU A CA 1
ATOM 1610 C C . GLU A 1 210 ? 18.081 -21.851 32.006 1.00 76.56 210 GLU A C 1
ATOM 1612 O O . GLU A 1 210 ? 17.269 -21.722 32.923 1.00 76.56 210 GLU A O 1
ATOM 1617 N N . LEU A 1 211 ? 19.376 -21.575 32.181 1.00 76.06 211 LEU A N 1
ATOM 1618 C CA . LEU A 1 211 ? 19.936 -21.104 33.455 1.00 76.06 211 LEU A CA 1
ATOM 1619 C C . LEU A 1 211 ? 19.367 -19.743 33.892 1.00 76.06 211 LEU A C 1
ATOM 1621 O O . LEU A 1 211 ? 19.127 -19.548 35.089 1.00 76.06 211 LEU A O 1
ATOM 1625 N N . ILE A 1 212 ? 19.106 -18.823 32.952 1.00 73.00 212 ILE A N 1
ATOM 1626 C CA . ILE A 1 212 ? 18.392 -17.562 33.231 1.00 73.00 212 ILE A CA 1
ATOM 1627 C C . ILE A 1 212 ? 16.938 -17.853 33.620 1.00 73.00 212 ILE A C 1
ATOM 1629 O O . ILE A 1 212 ? 16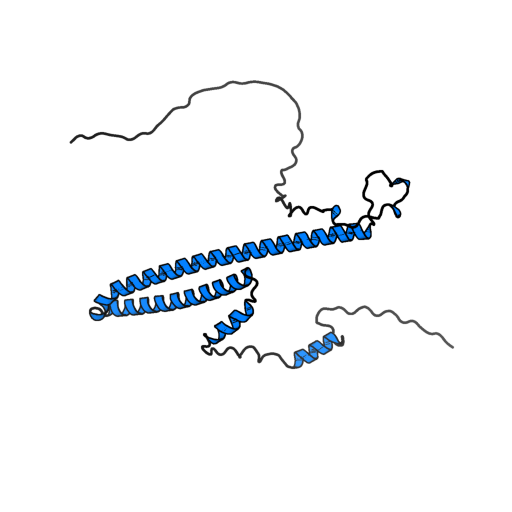.450 -17.327 34.621 1.00 73.00 212 ILE A O 1
ATOM 1633 N N . ARG A 1 213 ? 16.241 -18.704 32.857 1.00 79.00 213 ARG A N 1
ATOM 1634 C CA . ARG A 1 213 ? 14.827 -19.046 33.089 1.00 79.00 213 ARG A CA 1
ATOM 1635 C C . ARG A 1 213 ? 14.612 -19.728 34.441 1.00 79.00 213 ARG A C 1
ATOM 1637 O O . ARG A 1 213 ? 13.628 -19.449 35.119 1.00 79.00 213 ARG A O 1
ATOM 1644 N N . HIS A 1 214 ? 15.551 -20.578 34.850 1.00 75.56 214 HIS A N 1
ATOM 1645 C CA . HIS A 1 214 ? 15.575 -21.234 36.157 1.00 75.56 214 HIS A CA 1
ATOM 1646 C C . HIS A 1 214 ? 16.177 -20.360 37.270 1.00 75.56 214 HIS A C 1
ATOM 1648 O O . HIS A 1 214 ? 16.327 -20.837 38.396 1.00 75.56 214 HIS A O 1
ATOM 1654 N N . GLY A 1 215 ? 16.540 -19.104 36.985 1.00 69.50 215 GLY A N 1
ATOM 1655 C CA . GLY A 1 215 ? 17.046 -18.147 37.973 1.00 69.50 215 GLY A CA 1
ATOM 1656 C C . GLY A 1 215 ? 18.392 -18.524 38.601 1.00 69.50 215 GLY A C 1
ATOM 1657 O O . GLY A 1 215 ? 18.746 -17.987 39.647 1.00 69.50 215 GLY A O 1
ATOM 1658 N N . HIS A 1 216 ? 19.138 -19.450 37.992 1.00 70.00 216 HIS A N 1
ATOM 1659 C CA . HIS A 1 216 ? 20.457 -19.887 38.465 1.00 70.00 216 HIS A CA 1
ATOM 1660 C C . HIS A 1 216 ? 21.576 -18.930 38.035 1.00 70.00 216 HIS A C 1
ATOM 1662 O O . HIS A 1 216 ? 22.645 -18.915 38.644 1.00 70.00 216 HIS A O 1
ATOM 1668 N N . MET A 1 217 ? 21.329 -18.106 37.012 1.00 63.25 217 MET A N 1
ATOM 1669 C CA . MET A 1 217 ? 22.200 -17.002 36.625 1.00 63.25 217 MET A CA 1
ATOM 1670 C C . MET A 1 217 ? 21.408 -15.704 36.505 1.00 63.25 217 MET A C 1
ATOM 1672 O O . MET A 1 217 ? 20.422 -15.615 35.778 1.00 63.25 217 MET A O 1
ATOM 1676 N N . THR A 1 218 ? 21.874 -14.670 37.197 1.00 68.88 218 THR A N 1
ATOM 1677 C CA . THR A 1 218 ? 21.372 -13.308 37.030 1.00 68.88 218 THR A CA 1
ATOM 1678 C C . THR A 1 218 ? 22.045 -12.699 35.802 1.00 68.88 218 THR A C 1
ATOM 1680 O O . THR A 1 218 ? 23.275 -12.630 35.746 1.00 68.88 218 THR A O 1
ATOM 1683 N N . GLY A 1 219 ? 21.261 -12.268 34.809 1.00 69.25 219 GLY A N 1
ATOM 1684 C CA . GLY A 1 219 ? 21.789 -11.585 33.625 1.00 69.25 219 GLY A CA 1
ATOM 1685 C C . GLY A 1 219 ? 22.641 -10.358 33.996 1.00 69.25 219 GLY A C 1
ATOM 1686 O O . GLY A 1 219 ? 22.464 -9.781 35.077 1.00 69.25 219 GLY A O 1
ATOM 1687 N N . PRO A 1 220 ? 23.581 -9.940 33.130 1.00 56.06 220 PRO A N 1
ATOM 1688 C CA . PRO A 1 220 ? 24.457 -8.812 33.424 1.00 56.06 220 PRO A CA 1
ATOM 1689 C C . PRO A 1 220 ? 23.631 -7.530 33.617 1.00 56.06 220 PRO A C 1
ATOM 1691 O O . PRO A 1 220 ? 23.048 -7.014 32.668 1.00 56.06 220 PRO A O 1
ATOM 1694 N N . GLY A 1 221 ? 23.574 -7.027 34.857 1.00 56.69 221 GLY A N 1
ATOM 1695 C CA . GLY A 1 221 ? 22.953 -5.741 35.201 1.00 56.69 221 GLY A CA 1
ATOM 1696 C C . GLY A 1 221 ? 21.969 -5.727 36.380 1.00 56.69 221 GLY A C 1
ATOM 1697 O O . GLY A 1 221 ? 21.562 -4.640 36.779 1.00 56.69 221 GLY A O 1
ATOM 1698 N N . SER A 1 222 ? 21.597 -6.866 36.976 1.00 56.91 222 SER A N 1
ATOM 1699 C CA . SER A 1 222 ? 20.724 -6.870 38.169 1.00 56.91 222 SER A CA 1
ATOM 1700 C C . SER A 1 222 ? 21.518 -6.943 39.478 1.00 56.91 222 SER A C 1
ATOM 1702 O O . SER A 1 222 ? 22.274 -7.884 39.714 1.00 56.91 222 SER A O 1
ATOM 1704 N N . LEU A 1 223 ? 21.331 -5.940 40.342 1.00 56.72 223 LEU A N 1
ATOM 1705 C CA . LEU A 1 223 ? 21.827 -5.922 41.722 1.00 56.72 223 LEU A CA 1
ATOM 1706 C C . LEU A 1 223 ? 21.053 -6.951 42.572 1.00 56.72 223 LEU A C 1
ATOM 1708 O O . LEU A 1 223 ? 19.824 -6.981 42.490 1.00 56.72 223 LEU A O 1
ATOM 1712 N N . PRO A 1 224 ? 21.715 -7.770 43.412 1.00 55.03 224 PRO A N 1
ATOM 1713 C CA . PRO A 1 224 ? 21.012 -8.713 44.278 1.00 55.03 224 PRO A CA 1
ATOM 1714 C C . PRO A 1 224 ? 20.253 -7.984 45.406 1.00 55.03 224 PRO A C 1
ATOM 1716 O O . PRO A 1 224 ? 20.748 -6.973 45.919 1.00 55.03 224 PRO A O 1
ATOM 1719 N N . PRO A 1 225 ? 19.086 -8.491 45.854 1.00 49.38 225 PRO A N 1
ATOM 1720 C CA . PRO A 1 225 ? 18.437 -7.979 47.054 1.00 49.38 225 PRO A CA 1
ATOM 1721 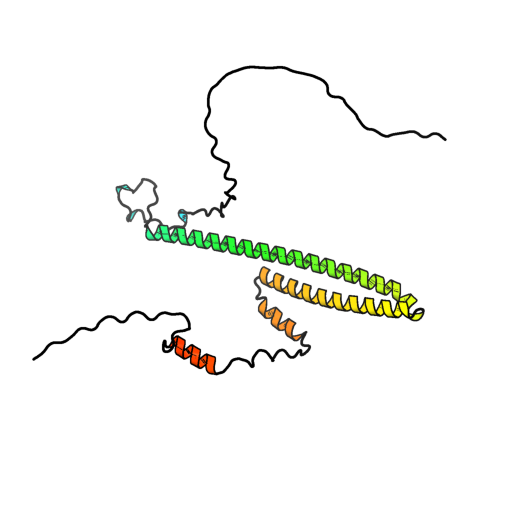C C . PRO A 1 225 ? 19.319 -8.256 48.282 1.00 49.38 225 PRO A C 1
ATOM 1723 O O . PRO A 1 225 ? 19.823 -9.364 48.473 1.00 49.38 225 PRO A O 1
ATOM 1726 N N . ARG A 1 226 ? 19.521 -7.226 49.115 1.00 49.09 226 ARG A N 1
ATOM 1727 C CA . ARG A 1 226 ? 20.200 -7.333 50.415 1.00 49.09 226 ARG A CA 1
ATOM 1728 C C . ARG A 1 226 ? 19.513 -8.409 51.260 1.00 49.09 226 ARG A C 1
ATOM 1730 O O . ARG A 1 226 ? 18.301 -8.347 51.451 1.00 49.09 226 ARG A O 1
ATOM 1737 N N . GLN A 1 227 ? 20.282 -9.380 51.753 1.00 42.06 227 GLN A N 1
ATOM 1738 C CA . GLN A 1 227 ? 19.751 -10.441 52.606 1.00 42.06 227 GLN A CA 1
ATOM 1739 C C . GLN A 1 227 ? 19.166 -9.866 53.910 1.00 42.06 227 GLN A C 1
ATOM 1741 O O . GLN A 1 227 ? 19.780 -8.967 54.491 1.00 42.06 227 GLN A O 1
ATOM 1746 N N . PRO A 1 228 ? 18.012 -10.371 54.380 1.00 44.78 228 PRO A N 1
ATOM 1747 C CA . PRO A 1 228 ? 17.489 -10.043 55.697 1.00 44.78 228 PRO A CA 1
ATOM 1748 C C . PRO A 1 228 ? 18.292 -10.759 56.793 1.00 44.78 228 PRO A C 1
ATOM 1750 O O . PRO A 1 228 ? 18.635 -11.935 56.667 1.00 44.78 228 PRO A O 1
ATOM 1753 N N . GLU A 1 229 ? 18.589 -10.022 57.865 1.00 46.56 229 GLU A N 1
ATOM 1754 C CA . GLU A 1 229 ? 19.242 -10.519 59.075 1.00 46.56 229 GLU A CA 1
ATOM 1755 C C . GLU A 1 229 ? 18.474 -11.694 59.691 1.00 46.56 229 GLU A C 1
ATOM 1757 O O . GLU A 1 229 ? 17.273 -11.608 59.949 1.00 46.56 229 GLU A O 1
ATOM 1762 N N . ALA A 1 230 ? 19.193 -12.775 59.992 1.00 41.19 230 ALA A N 1
ATOM 1763 C CA . ALA A 1 230 ? 18.708 -13.853 60.840 1.00 41.19 230 ALA A CA 1
ATOM 1764 C C . ALA A 1 230 ? 19.267 -13.675 62.262 1.00 41.19 230 ALA A C 1
ATOM 1766 O O . ALA A 1 230 ? 20.461 -13.839 62.503 1.00 41.19 230 ALA A O 1
ATOM 1767 N N . SER A 1 231 ? 18.385 -13.356 63.206 1.00 45.91 231 SER A N 1
ATOM 1768 C CA . SER A 1 231 ? 18.530 -13.710 64.630 1.00 45.91 231 SER A CA 1
ATOM 1769 C C . SER A 1 231 ? 17.753 -15.016 64.890 1.00 45.91 231 SER A C 1
ATOM 1771 O O . SER A 1 231 ? 16.860 -15.316 64.096 1.00 45.91 231 SER A O 1
ATOM 1773 N N . PRO A 1 232 ? 17.836 -15.674 66.067 1.00 63.78 232 PRO A N 1
ATOM 1774 C CA . PRO A 1 232 ? 18.944 -16.060 66.960 1.00 63.78 232 PRO A CA 1
ATOM 1775 C C . PRO A 1 232 ? 18.953 -17.632 67.089 1.00 63.78 232 PRO A C 1
ATOM 1777 O O . PRO A 1 232 ? 18.463 -18.257 66.147 1.00 63.78 232 PRO A O 1
ATOM 1780 N N . PRO A 1 233 ? 19.479 -18.337 68.133 1.00 54.78 233 PRO A N 1
ATOM 1781 C CA . PRO A 1 233 ? 18.906 -18.307 69.489 1.00 54.78 233 PRO A CA 1
ATOM 1782 C C . PRO A 1 233 ? 19.898 -18.461 70.665 1.00 54.78 233 PRO A C 1
ATOM 1784 O O . PRO A 1 233 ? 20.976 -19.045 70.585 1.00 54.78 233 PRO A O 1
ATOM 1787 N N . SER A 1 234 ? 19.439 -17.966 71.810 1.00 48.88 234 SER A N 1
ATOM 1788 C CA . SER A 1 234 ? 19.860 -18.338 73.158 1.00 48.88 234 SER A CA 1
ATOM 1789 C C . SER A 1 234 ? 19.672 -19.839 73.421 1.00 48.88 234 SER A C 1
ATOM 1791 O O . SER A 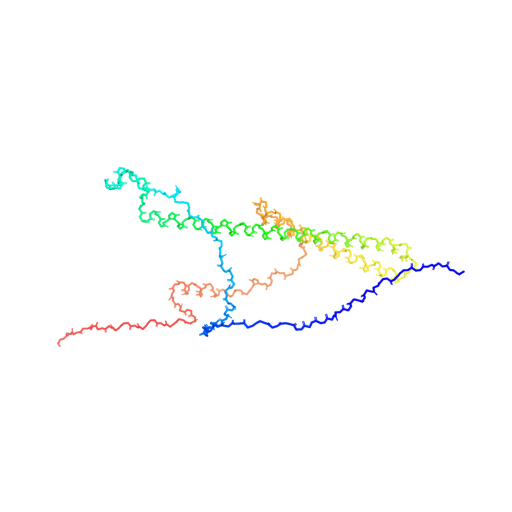1 234 ? 18.653 -20.387 73.011 1.00 48.88 234 SER A O 1
ATOM 1793 N N . SER A 1 235 ? 20.588 -20.467 74.170 1.00 47.44 235 SER A N 1
ATOM 1794 C CA . SER A 1 235 ? 20.281 -21.270 75.374 1.00 47.44 235 SER A CA 1
ATOM 1795 C C . SER A 1 235 ? 21.543 -21.957 75.924 1.00 47.44 235 SER A C 1
ATOM 1797 O O . SER A 1 235 ? 22.091 -22.830 75.255 1.00 47.44 235 SER A O 1
ATOM 1799 N N . CYS A 1 236 ? 21.971 -21.562 77.130 1.00 38.09 236 CYS A N 1
ATOM 1800 C CA . CYS A 1 236 ? 22.327 -22.397 78.294 1.00 38.09 236 CYS A CA 1
ATOM 1801 C C . CYS A 1 236 ? 22.993 -21.537 79.375 1.00 38.09 236 CYS A C 1
ATOM 1803 O O . CYS A 1 236 ? 23.946 -20.801 79.041 1.00 38.09 236 CYS A O 1
#

Organism: NCBI:txid278164

Radius of gyration: 38.86 Å; chains: 1; bounding box: 70×88×122 Å

InterPro domains:
  IPR059240 Excision Repair Cross Complementing 6, coiled-coil domain [cd21397] (56-132)

Foldseek 3Di:
DDDDDDDDDDDDDDDDDDDDDDDDDDDPDDDDDPPPDDDPPPDPDQDQDCVQQDFDDLVPDDPVCRPVPDTHHDPVSSVVSRVVSVVVVVVVVVVVVVLVVLVVVLVVLVVVLVVLVVVLVVLVVVLVVLVVCLVVDPVSVVVNVVSVVVNVVSVVVNVVSVLVNVLSVCVNVVHDSVVVCVVVVVVPPPPDPPPPPPPPDDPCVVVVVVCVVVVVDDPPPDDDPDDDDDDDDDDD

Sequence (236 aa):
MATEADGQQGHLAMPNQEEAEEEDGSGQRSNPPDGAGEGNRRGPLVQIDRQQIESVAASAQGEELEGLGVAVYDQEVLEQGVMQQVDRAIQQASQEAERADAQKEYEAVLDDVRSCVSALKQINKILEQLTPHAASSKDISRKMESVRRQKENKEKQLKKIRAKQKRLQAVLGGEDAQRLEDQMSEAEEEPGPSTLGSMLMPAQQSDWEELIRHGHMTGPGSLPPRQPEASPPSSC

Secondary structure (DSSP, 8-state):
-----------------------------PPPP------------PPP-GGGSPPPPGGGS-TTTTTS-PPP--HHHHHHHHHHHHHHHHHHHHHHHHHHHHHHHHHHHHHHHHHHHHHHHHHHHHHHHHGGGTTT-HHHHHHHHHHHHHHHHHHHHHHHHHHHHHHHHHHHHT--THHHHHHHHTT--------SSSS---THHHHHHHHHHTTSS--TTPPPPPPPP-------

pLDDT: mean 73.88, std 21.45, range [34.34, 98.06]